Protein AF-A0A4Y9S3H5-F1 (afdb_monomer_lite)

Structure (mmCIF, N/CA/C/O backbone):
data_AF-A0A4Y9S3H5-F1
#
_entry.id   AF-A0A4Y9S3H5-F1
#
loop_
_atom_site.group_PDB
_atom_site.id
_atom_site.type_symbol
_atom_site.label_atom_id
_atom_site.label_alt_id
_atom_site.label_comp_id
_atom_site.label_asym_id
_atom_site.label_entity_id
_atom_site.label_seq_id
_atom_site.pdbx_PDB_ins_code
_atom_site.Cartn_x
_atom_site.Cartn_y
_atom_site.Cartn_z
_atom_site.occupancy
_atom_site.B_iso_or_equiv
_atom_site.auth_seq_id
_atom_site.auth_comp_id
_atom_site.auth_asym_id
_atom_site.auth_atom_id
_atom_site.pdbx_PDB_model_num
ATOM 1 N N . MET A 1 1 ? -36.265 -8.467 26.657 1.00 40.25 1 MET A N 1
ATOM 2 C CA . MET A 1 1 ? -36.082 -7.189 27.374 1.00 40.25 1 MET A CA 1
ATOM 3 C C . MET A 1 1 ? -37.213 -6.278 26.954 1.00 40.25 1 MET A C 1
ATOM 5 O O . MET A 1 1 ? -37.255 -5.880 25.797 1.00 40.25 1 MET A O 1
ATOM 9 N N . THR A 1 2 ? -38.174 -6.048 27.843 1.00 39.50 2 THR A N 1
ATOM 10 C CA . THR A 1 2 ? -39.169 -4.984 27.689 1.00 39.50 2 THR A CA 1
ATOM 11 C C . THR A 1 2 ? -38.405 -3.672 27.526 1.00 39.50 2 THR A C 1
ATOM 13 O O . THR A 1 2 ? -37.612 -3.309 28.389 1.00 39.50 2 THR A O 1
ATOM 16 N N . ARG A 1 3 ? -38.535 -3.025 26.364 1.00 48.34 3 ARG A N 1
ATOM 17 C CA . ARG A 1 3 ? -38.060 -1.653 26.189 1.00 48.34 3 ARG A CA 1
ATOM 18 C C . ARG A 1 3 ? -38.983 -0.792 27.041 1.00 48.34 3 ARG A C 1
ATOM 20 O O . ARG A 1 3 ? -40.116 -0.566 26.625 1.00 48.34 3 ARG A O 1
ATOM 27 N N . ASP A 1 4 ? -38.530 -0.370 28.217 1.00 57.28 4 ASP A N 1
ATOM 28 C CA . ASP A 1 4 ? -39.171 0.751 28.900 1.00 57.28 4 ASP A CA 1
ATOM 29 C C . ASP A 1 4 ? -39.212 1.909 27.900 1.00 57.28 4 ASP A C 1
ATOM 31 O O . ASP A 1 4 ? -38.199 2.236 27.269 1.00 57.28 4 ASP A O 1
ATOM 35 N N . ALA A 1 5 ? -40.408 2.446 27.658 1.00 64.19 5 ALA A N 1
ATOM 36 C CA . ALA A 1 5 ? -40.575 3.568 26.755 1.00 64.19 5 ALA A CA 1
ATOM 37 C C . ALA A 1 5 ? -39.779 4.738 27.336 1.00 64.19 5 ALA A C 1
ATOM 39 O O . ALA A 1 5 ? -40.067 5.221 28.428 1.00 64.19 5 ALA A O 1
ATOM 40 N N . LEU A 1 6 ? -38.722 5.140 26.635 1.00 74.31 6 LEU A N 1
ATOM 41 C CA . LEU A 1 6 ? -37.898 6.260 27.052 1.00 74.31 6 LEU A CA 1
ATOM 42 C C . LEU A 1 6 ? -38.747 7.531 26.926 1.00 74.31 6 LEU A C 1
ATOM 44 O O . LEU A 1 6 ? -38.958 8.021 25.819 1.00 74.31 6 LEU A O 1
ATOM 48 N N . GLU A 1 7 ? -39.258 8.051 28.041 1.00 85.19 7 GLU A N 1
ATOM 49 C CA . GLU A 1 7 ? -39.947 9.340 28.029 1.00 85.19 7 GLU A CA 1
ATOM 50 C C . GLU A 1 7 ? -38.911 10.459 27.843 1.00 85.19 7 GLU A C 1
ATOM 52 O O . GLU A 1 7 ? -37.942 10.589 28.604 1.00 85.19 7 GLU A O 1
ATOM 57 N N . LEU A 1 8 ? -39.078 11.225 26.765 1.00 84.50 8 LEU A N 1
ATOM 58 C CA . LEU A 1 8 ? -38.260 12.382 26.412 1.00 84.50 8 LEU A CA 1
ATOM 59 C C . LEU A 1 8 ? -39.121 13.640 26.509 1.00 84.50 8 LEU A C 1
ATOM 61 O O . LEU A 1 8 ? -40.280 13.652 26.098 1.00 84.50 8 LEU A O 1
ATOM 65 N N . THR A 1 9 ? -38.541 14.714 27.025 1.00 90.25 9 THR A N 1
ATOM 66 C CA . THR A 1 9 ? -39.146 16.047 26.980 1.00 90.25 9 THR A CA 1
ATOM 67 C C . THR A 1 9 ? -39.155 16.584 25.545 1.00 90.25 9 THR A C 1
ATOM 69 O O . THR A 1 9 ? -38.330 16.187 24.723 1.00 90.25 9 THR A O 1
ATOM 72 N N . GLY A 1 10 ? -40.038 17.540 25.236 1.00 86.50 10 GLY A N 1
ATOM 73 C CA . GLY A 1 10 ? -40.068 18.175 23.907 1.00 86.50 10 GLY A CA 1
ATOM 74 C C . GLY A 1 10 ? -38.716 18.778 23.506 1.00 86.50 10 GLY A C 1
ATOM 75 O O . GLY A 1 10 ? -38.242 18.553 22.399 1.00 86.50 10 GLY A O 1
ATOM 76 N N . ALA A 1 11 ? -38.026 19.424 24.451 1.00 87.62 11 ALA A N 1
ATOM 77 C CA . ALA A 1 11 ? -36.697 19.988 24.220 1.00 87.62 11 ALA A CA 1
ATOM 78 C C . ALA A 1 11 ? -35.637 18.919 23.886 1.00 87.62 11 ALA A C 1
ATOM 80 O O . ALA A 1 11 ? -34.754 19.164 23.063 1.00 87.62 11 ALA A O 1
ATOM 81 N N . GLU A 1 12 ? -35.711 17.738 24.508 1.00 87.81 12 GLU A N 1
ATOM 82 C CA . GLU A 1 12 ? -34.833 16.605 24.191 1.00 87.81 12 GLU A CA 1
ATOM 83 C C . GLU A 1 12 ? -35.159 16.017 22.818 1.00 87.81 12 GLU A C 1
ATOM 85 O O . GLU A 1 12 ? -34.244 15.691 22.071 1.00 87.81 12 GLU A O 1
ATOM 90 N N . ILE A 1 13 ? -36.440 15.919 22.457 1.00 87.25 13 ILE A N 1
ATOM 91 C CA . ILE A 1 13 ? -36.865 15.423 21.142 1.00 87.25 13 ILE A CA 1
ATOM 92 C C . ILE A 1 13 ? -36.355 16.347 20.033 1.00 87.25 13 ILE A C 1
ATOM 94 O O . ILE A 1 13 ? -35.673 15.877 19.124 1.00 87.25 13 ILE A O 1
ATOM 98 N N . ASP A 1 14 ? -36.607 17.653 20.136 1.00 88.81 14 ASP A N 1
ATOM 99 C CA . ASP A 1 14 ? -36.200 18.634 19.122 1.00 88.81 14 ASP A CA 1
ATOM 100 C C . ASP A 1 14 ? -34.678 18.679 18.960 1.00 88.81 14 ASP A C 1
ATOM 102 O O . ASP A 1 14 ? -34.148 18.727 17.847 1.00 88.81 14 ASP A O 1
ATOM 106 N N . THR A 1 15 ? -33.957 18.606 20.082 1.00 86.75 15 THR A N 1
ATOM 107 C CA . THR A 1 15 ? -32.494 18.561 20.061 1.00 86.75 15 THR A CA 1
ATOM 108 C C . THR A 1 15 ? -31.992 17.259 19.442 1.00 86.75 15 THR A C 1
ATOM 110 O O . THR A 1 15 ? -31.083 17.294 18.619 1.00 86.75 15 THR A O 1
ATOM 113 N N . LEU A 1 16 ? -32.588 16.110 19.771 1.00 85.44 16 LEU A N 1
ATOM 114 C CA . LEU A 1 16 ? -32.192 14.819 19.209 1.00 85.44 16 LEU A CA 1
ATOM 115 C C . LEU A 1 16 ? -32.443 14.751 17.695 1.00 85.44 16 LEU A C 1
ATOM 117 O O . LEU A 1 16 ? -31.588 14.253 16.966 1.00 85.44 16 LEU A O 1
ATOM 121 N N . ILE A 1 17 ? -33.567 15.293 17.217 1.00 86.06 17 ILE A N 1
ATOM 122 C CA . ILE A 1 17 ? -33.867 15.416 15.783 1.00 86.06 17 ILE A CA 1
ATOM 123 C C . ILE A 1 17 ? -32.797 16.270 15.099 1.00 86.06 17 ILE A C 1
ATOM 125 O O . ILE A 1 17 ? -32.193 15.824 14.125 1.00 86.06 17 ILE A O 1
ATOM 129 N N . ALA A 1 18 ? -32.490 17.452 15.643 1.00 85.00 18 ALA A N 1
ATOM 130 C CA . ALA A 1 18 ? -31.473 18.332 15.073 1.00 85.00 18 ALA A CA 1
ATOM 131 C C . ALA A 1 18 ? -30.087 17.664 15.011 1.00 85.00 18 ALA A C 1
ATOM 133 O O . ALA A 1 18 ? -29.402 17.771 13.995 1.00 85.00 18 ALA A O 1
ATOM 134 N N . LEU A 1 19 ? -29.705 16.925 16.057 1.00 82.25 19 LEU A N 1
ATOM 135 C CA . LEU A 1 19 ? -28.451 16.169 16.116 1.00 82.25 19 LEU A CA 1
ATOM 136 C C . LEU A 1 19 ? -28.379 15.026 15.083 1.00 82.25 19 LEU A C 1
ATOM 138 O O . LEU A 1 19 ? -27.285 14.686 14.628 1.00 82.25 19 LEU A O 1
ATOM 142 N N . ILE A 1 20 ? -29.515 14.410 14.734 1.00 81.19 20 ILE A N 1
ATOM 143 C CA . ILE A 1 20 ? -29.601 13.334 13.731 1.00 81.19 20 ILE A CA 1
ATOM 144 C C . ILE A 1 20 ? -29.597 13.907 12.310 1.00 81.19 20 ILE A C 1
ATOM 146 O O . ILE A 1 20 ? -28.892 13.389 11.447 1.00 81.19 20 ILE A O 1
ATOM 150 N N . GLU A 1 21 ? -30.369 14.962 12.057 1.00 82.38 21 GLU A N 1
ATOM 151 C CA . GLU A 1 21 ? -30.561 15.510 10.710 1.00 82.38 21 GLU A CA 1
ATOM 152 C C . GLU A 1 21 ? -29.398 16.387 10.241 1.00 82.38 21 GLU A C 1
ATOM 154 O O . GLU A 1 21 ? -29.058 16.380 9.059 1.00 82.38 21 GLU A O 1
ATOM 159 N N . ARG A 1 22 ? -28.795 17.163 11.150 1.00 80.38 22 ARG A N 1
ATOM 160 C CA . ARG A 1 22 ? -27.792 18.189 10.807 1.00 80.38 22 ARG A CA 1
ATOM 161 C C . ARG A 1 22 ? -26.365 17.782 11.165 1.00 80.38 22 ARG A C 1
ATOM 163 O O . ARG A 1 22 ? -25.419 18.435 10.736 1.00 80.38 22 ARG A O 1
ATOM 170 N N . GLY A 1 23 ? -26.197 16.679 11.893 1.00 71.56 23 GLY A N 1
ATOM 171 C CA . GLY A 1 23 ? -24.891 16.200 12.332 1.00 71.56 23 GLY A CA 1
ATOM 172 C C . GLY A 1 23 ? -24.382 16.964 13.558 1.00 71.56 23 GLY A C 1
ATOM 173 O O . GLY A 1 23 ? -25.186 17.341 14.412 1.00 71.56 23 GLY A O 1
ATOM 174 N N . PRO A 1 24 ? -23.057 17.128 13.720 1.00 78.50 24 PRO A N 1
ATOM 175 C CA . PRO A 1 24 ? -22.526 17.772 14.905 1.00 78.50 24 PRO A CA 1
ATOM 176 C C . PRO A 1 24 ? -22.889 19.260 14.957 1.00 78.50 24 PRO A C 1
ATOM 178 O O . PRO A 1 24 ? -22.402 20.029 14.137 1.00 78.50 24 PRO A O 1
ATOM 181 N N . LEU A 1 25 ? -23.720 19.642 15.928 1.00 80.94 25 LEU A N 1
ATOM 182 C CA . LEU A 1 25 ? -24.143 21.022 16.178 1.00 80.94 25 LEU A CA 1
ATOM 183 C C . LEU A 1 25 ? -23.060 21.771 16.959 1.00 80.94 25 LEU A C 1
ATOM 185 O O . LEU A 1 25 ? -22.530 21.219 17.923 1.00 80.94 25 LEU A O 1
ATOM 189 N N . GLN A 1 26 ? -22.755 23.008 16.576 1.00 80.38 26 GLN A N 1
ATOM 190 C CA . GLN A 1 26 ? -21.856 23.920 17.294 1.00 80.38 26 GLN A CA 1
ATOM 191 C C . GLN A 1 26 ? -22.598 24.757 18.343 1.00 80.38 26 GLN A C 1
ATOM 193 O O . GLN A 1 26 ? -23.827 24.795 18.370 1.00 80.38 26 GLN A O 1
ATOM 198 N N . HIS A 1 27 ? -21.856 25.461 19.208 1.00 74.94 27 HIS A N 1
ATOM 199 C CA . HIS A 1 27 ? -22.442 26.300 20.259 1.00 74.94 27 HIS A CA 1
ATOM 200 C C . HIS A 1 27 ? -23.335 27.411 19.682 1.00 74.94 27 HIS A C 1
ATOM 202 O O . HIS A 1 27 ? -22.852 28.391 19.118 1.00 74.94 27 HIS A O 1
ATOM 208 N N . GLY A 1 28 ? -24.636 27.311 19.943 1.00 77.19 28 GLY A N 1
ATOM 209 C CA . GLY A 1 28 ? -25.670 28.231 19.469 1.00 77.19 28 GLY A CA 1
ATOM 210 C C . GLY A 1 28 ? -26.524 27.675 18.328 1.00 77.19 28 GLY A C 1
ATOM 211 O O . GLY A 1 28 ? -27.538 28.286 18.001 1.00 77.19 28 GLY A O 1
ATOM 212 N N . GLU A 1 29 ? -26.159 26.527 17.757 1.00 80.44 29 GLU A N 1
ATOM 213 C CA . GLU A 1 29 ? -26.969 25.819 16.759 1.00 80.44 29 GLU A CA 1
ATOM 214 C C . GLU A 1 29 ? -27.967 24.851 17.4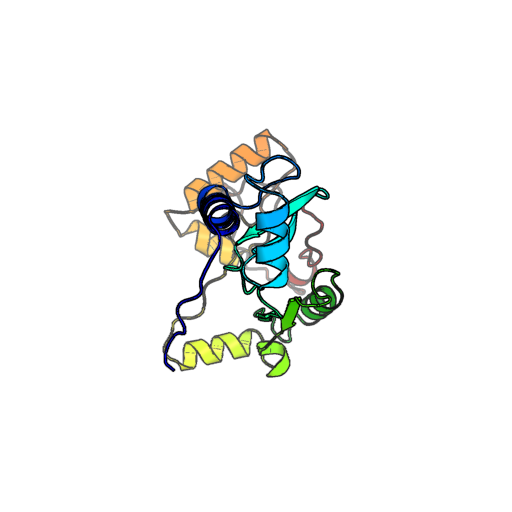08 1.00 80.44 29 GLU A C 1
ATOM 216 O O . GLU A 1 29 ? -28.925 24.413 16.765 1.00 80.44 29 GLU A O 1
ATOM 221 N N . GLU A 1 30 ? -27.759 24.513 18.686 1.00 81.44 30 GLU A N 1
ATOM 222 C CA . GLU A 1 30 ? -28.658 23.656 19.443 1.00 81.44 30 GLU A CA 1
ATOM 223 C C . GLU A 1 30 ? -30.048 24.299 19.630 1.00 81.44 30 GLU A C 1
ATOM 225 O O . GLU A 1 30 ? -30.146 25.418 20.139 1.00 81.44 30 GLU A O 1
ATOM 230 N N . PRO A 1 31 ? -31.147 23.583 19.309 1.00 85.56 31 PRO A N 1
ATOM 231 C CA . PRO A 1 31 ? -32.504 24.064 19.578 1.00 85.56 31 PRO A CA 1
ATOM 232 C C . PRO A 1 31 ? -32.749 24.349 21.064 1.00 85.56 31 PRO A C 1
ATOM 234 O O . PRO A 1 31 ? -33.504 25.252 21.420 1.00 85.56 31 PRO A O 1
ATOM 237 N N . SER A 1 32 ? -32.102 23.577 21.944 1.00 87.19 32 SER A N 1
ATOM 238 C CA . SER A 1 32 ? -32.148 23.773 23.388 1.00 87.19 32 SER A CA 1
ATOM 239 C C . SER A 1 32 ? -30.848 23.337 24.061 1.00 87.19 32 SER A C 1
ATOM 241 O O . SER A 1 32 ? -30.448 22.175 23.987 1.00 87.19 32 SER A O 1
ATOM 243 N N . LYS A 1 33 ? -30.221 24.260 24.801 1.00 84.56 33 LYS A N 1
ATOM 244 C CA . LYS A 1 33 ? -29.032 23.981 25.627 1.00 84.56 33 LYS A CA 1
ATOM 245 C C . LYS A 1 33 ? -29.319 22.969 26.730 1.00 84.56 33 LYS A C 1
ATOM 247 O O . LYS A 1 33 ? -28.563 22.021 26.904 1.00 84.56 33 LYS A O 1
ATOM 252 N N . SER A 1 34 ? -30.440 23.134 27.433 1.00 86.56 34 SER A N 1
ATOM 253 C CA . SER A 1 34 ? -30.851 22.204 28.490 1.00 86.56 34 SER A CA 1
ATOM 254 C C . SER A 1 34 ? -31.243 20.838 27.927 1.00 86.56 34 SER A C 1
ATOM 256 O O . SER A 1 34 ? -30.931 19.820 28.538 1.00 86.56 34 SER A O 1
ATOM 258 N N . GLY A 1 35 ? -31.864 20.805 26.741 1.00 85.38 35 GLY A N 1
ATOM 259 C CA . GLY A 1 35 ? -32.155 19.569 26.014 1.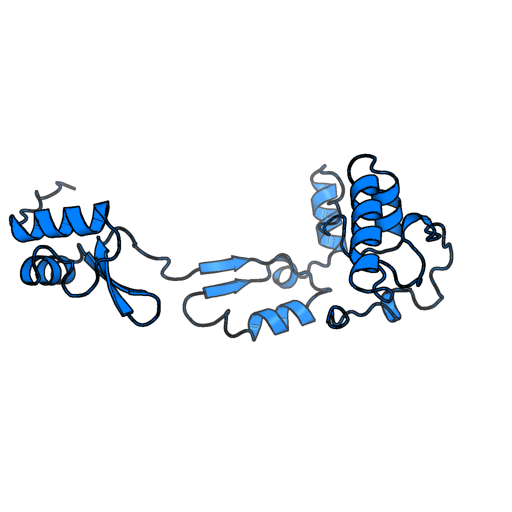00 85.38 35 GLY A CA 1
ATOM 260 C C . GLY A 1 35 ? -30.876 18.819 25.645 1.00 85.38 35 GLY A C 1
ATOM 261 O O . GLY A 1 35 ? -30.751 17.637 25.955 1.00 85.38 35 GLY A O 1
ATOM 262 N N . ARG A 1 36 ? -29.886 19.518 25.074 1.00 86.25 36 ARG A N 1
ATOM 263 C CA . ARG A 1 36 ? -28.554 18.966 24.784 1.00 86.25 36 ARG A CA 1
ATOM 264 C C . ARG A 1 36 ? -27.900 18.387 26.036 1.00 86.25 36 ARG A C 1
ATOM 266 O O . ARG A 1 36 ? -27.477 17.234 26.016 1.00 86.25 36 ARG A O 1
ATOM 273 N N . ASP A 1 37 ? -27.812 19.171 27.107 1.00 86.31 37 ASP A N 1
ATOM 274 C CA . ASP A 1 37 ? -27.111 18.764 28.328 1.00 86.31 37 ASP A CA 1
ATOM 275 C C . ASP A 1 37 ? -27.799 17.551 28.984 1.00 86.31 37 ASP A C 1
ATOM 277 O O . ASP A 1 37 ? -27.120 16.608 29.397 1.00 86.31 37 ASP A O 1
ATOM 281 N N . SER A 1 38 ? -29.139 17.512 28.976 1.00 87.25 38 SER A N 1
ATOM 282 C CA . SER A 1 38 ? -29.932 16.357 29.427 1.00 87.25 38 SER A CA 1
ATOM 283 C C . SER A 1 38 ? -29.680 15.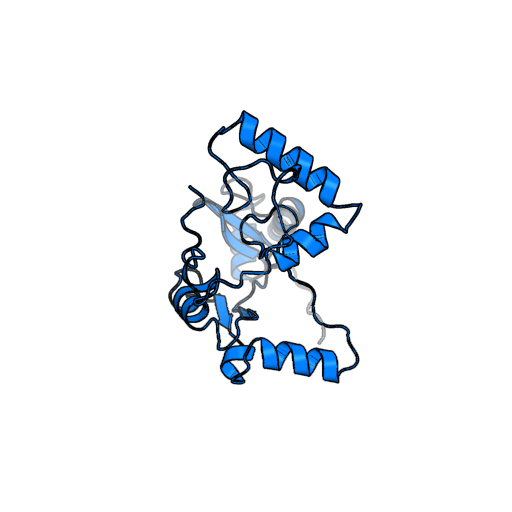112 28.571 1.00 87.25 38 SER A C 1
ATOM 285 O O . SER A 1 38 ? -29.424 14.029 29.101 1.00 87.25 38 SER A O 1
ATOM 287 N N . LEU A 1 39 ? -29.670 15.248 27.239 1.00 86.25 39 LEU A N 1
ATOM 288 C CA . LEU A 1 39 ? -29.362 14.142 26.327 1.00 86.25 39 LEU A CA 1
ATOM 289 C C . LEU A 1 39 ? -27.940 13.603 26.537 1.00 86.25 39 LEU A C 1
ATOM 291 O O . LEU A 1 39 ? -27.748 12.387 26.502 1.00 86.25 39 LEU A O 1
ATOM 295 N N . ILE A 1 40 ? -26.954 14.472 26.784 1.00 83.81 40 ILE A N 1
ATOM 296 C CA . ILE A 1 40 ? -25.578 14.063 27.107 1.00 83.81 40 ILE A CA 1
ATOM 297 C C . ILE A 1 40 ? -25.550 13.292 28.430 1.00 83.81 40 ILE A C 1
ATOM 299 O O . ILE A 1 40 ? -24.985 12.200 28.492 1.00 83.81 40 ILE A O 1
ATOM 303 N N . GLN A 1 41 ? -26.204 13.810 29.474 1.00 85.38 41 GLN A N 1
ATOM 304 C CA . GLN A 1 41 ? -26.270 13.156 30.784 1.00 85.38 41 GLN A CA 1
ATOM 305 C C . GLN A 1 41 ? -26.942 11.777 30.713 1.00 85.38 41 GLN A C 1
ATOM 307 O O . GLN A 1 41 ? -26.531 10.845 31.405 1.00 85.38 41 GLN A O 1
ATOM 312 N N . ARG A 1 42 ? -27.949 11.629 29.846 1.00 83.50 42 ARG A N 1
ATOM 313 C CA . ARG A 1 42 ? -28.666 10.369 29.597 1.00 83.50 42 ARG A CA 1
ATOM 314 C C . ARG A 1 42 ? -27.934 9.422 28.639 1.00 83.50 42 ARG A C 1
ATOM 316 O O . ARG A 1 42 ? -28.434 8.329 28.382 1.00 83.50 42 ARG A O 1
ATOM 323 N N . GLY A 1 43 ? -26.777 9.818 28.102 1.00 78.38 43 GLY A N 1
ATOM 324 C CA . GLY A 1 43 ? -26.000 9.026 27.143 1.00 78.38 43 GLY A CA 1
ATOM 325 C C . GLY A 1 43 ? -26.640 8.910 25.754 1.00 78.38 43 GLY A C 1
ATOM 326 O O . GLY A 1 43 ? -26.284 8.015 24.992 1.00 78.38 43 GLY A O 1
ATOM 327 N N . LEU A 1 44 ? -27.589 9.792 25.430 1.00 81.94 44 LEU A N 1
ATOM 328 C CA . LEU A 1 44 ? -28.302 9.857 24.149 1.00 81.94 44 LEU A CA 1
ATOM 329 C C . LEU A 1 44 ? -27.655 10.840 23.156 1.00 81.94 44 LEU A C 1
ATOM 331 O O . LEU A 1 44 ? -27.967 10.806 21.967 1.00 81.94 44 LEU A O 1
ATOM 335 N N . ALA A 1 45 ? -26.730 11.682 23.623 1.00 82.44 45 ALA A N 1
ATOM 336 C CA . ALA A 1 45 ? -25.876 12.555 22.817 1.00 82.44 45 ALA A CA 1
ATOM 337 C C . ALA A 1 45 ? -24.428 12.539 23.342 1.00 82.44 45 ALA A C 1
ATOM 339 O O . ALA A 1 45 ? -24.183 12.193 24.497 1.00 82.44 45 ALA A O 1
ATOM 340 N N . VAL A 1 46 ? -23.457 12.906 22.502 1.00 77.25 46 VAL A N 1
ATOM 341 C CA . VAL A 1 46 ? -22.031 12.957 22.862 1.00 77.25 46 VAL A CA 1
ATOM 342 C C . VAL A 1 46 ? -21.377 14.238 22.347 1.00 77.25 46 VAL A C 1
ATOM 344 O O . VAL A 1 46 ? -21.662 14.696 21.240 1.00 77.25 46 VAL A O 1
ATOM 347 N N . SER A 1 47 ? -20.480 14.806 23.156 1.00 76.75 47 SER A N 1
ATOM 348 C CA . SER A 1 47 ? -19.612 15.913 22.747 1.00 76.75 47 SER A CA 1
ATOM 349 C C . SER A 1 47 ? -18.454 15.379 21.908 1.00 76.75 47 SER A C 1
ATOM 351 O O . SER A 1 47 ? -17.764 14.442 22.315 1.00 76.75 47 SER A O 1
ATOM 353 N N . ILE A 1 48 ? -18.220 15.983 20.750 1.00 70.06 48 ILE A N 1
ATOM 354 C CA . ILE A 1 48 ? -17.096 15.688 19.869 1.00 70.06 48 ILE A CA 1
ATOM 355 C C . ILE A 1 48 ? -16.301 16.966 19.607 1.00 70.06 48 ILE A C 1
ATOM 357 O O . ILE A 1 48 ? -16.864 18.049 19.520 1.00 70.06 48 ILE A O 1
ATOM 361 N N . VAL A 1 49 ? -14.987 16.836 19.445 1.00 68.44 49 VAL A N 1
ATOM 362 C CA . VAL A 1 49 ? -14.138 17.945 18.995 1.00 68.44 49 VAL A CA 1
ATOM 363 C C . VAL A 1 49 ? -13.844 17.727 17.516 1.00 68.44 49 VAL A C 1
ATOM 365 O O . VAL A 1 49 ? -13.238 16.716 17.147 1.00 68.44 49 VAL A O 1
ATOM 368 N N . HIS A 1 50 ? -14.274 18.653 16.660 1.00 56.47 50 HIS A N 1
ATOM 369 C CA . HIS A 1 50 ? -14.007 18.622 15.223 1.00 56.47 50 HIS A CA 1
ATOM 370 C C . HIS A 1 50 ? -13.264 19.898 14.823 1.00 56.47 50 HIS A C 1
ATOM 372 O O . HIS A 1 50 ? -13.744 20.993 15.064 1.00 56.47 50 HIS A O 1
ATOM 378 N N . LYS A 1 51 ? -12.072 19.770 14.221 1.00 53.81 51 LYS A N 1
ATOM 379 C CA . LYS A 1 51 ? -11.232 20.916 13.799 1.00 53.81 51 LYS A CA 1
ATOM 380 C C . LYS A 1 51 ? -10.949 21.957 14.905 1.00 53.81 51 LYS A C 1
ATOM 382 O O . LYS A 1 51 ? -10.866 23.138 14.608 1.00 53.81 51 LYS A O 1
ATOM 387 N N . LEU A 1 52 ? -10.726 21.509 16.147 1.00 57.66 52 LEU A N 1
ATOM 388 C CA . LEU A 1 52 ? -10.492 22.359 17.335 1.00 57.66 52 LEU A CA 1
ATOM 389 C C . LEU A 1 52 ? -11.721 23.151 17.819 1.00 57.66 52 LEU A C 1
ATOM 391 O O . LEU A 1 52 ? -11.580 23.985 18.707 1.00 57.66 52 LEU A O 1
ATOM 395 N N . GLU A 1 53 ? -12.909 22.859 17.289 1.00 60.25 53 GLU A N 1
ATOM 396 C CA . GLU A 1 53 ? -14.177 23.425 17.748 1.00 60.25 53 GLU A CA 1
ATOM 397 C C . GLU A 1 53 ? -15.018 22.342 18.438 1.00 60.25 53 GLU A C 1
ATOM 399 O O . GLU A 1 53 ? -15.027 21.173 18.023 1.00 60.25 53 GLU A O 1
ATOM 404 N N . ASP A 1 54 ? -15.707 22.734 19.509 1.00 67.31 54 ASP A N 1
ATOM 405 C CA . ASP A 1 54 ? -16.637 21.866 20.227 1.00 67.31 54 ASP A CA 1
ATOM 406 C C . ASP A 1 54 ? -17.935 21.715 19.422 1.00 67.31 54 ASP A C 1
ATOM 408 O O . ASP A 1 54 ? -18.542 22.703 19.004 1.00 67.31 54 ASP A O 1
ATOM 412 N N . GLY A 1 55 ? -18.381 20.473 19.231 1.00 68.88 55 GLY A N 1
ATOM 413 C CA . GLY A 1 55 ? -19.683 20.161 18.650 1.00 68.88 55 GLY A CA 1
ATOM 414 C C . GLY A 1 55 ? -20.356 18.971 19.332 1.00 68.88 55 GLY A C 1
ATOM 415 O O . GLY A 1 55 ? -19.723 18.206 20.060 1.00 68.88 55 GLY A O 1
ATOM 416 N N . TRP A 1 56 ? -21.652 18.780 19.101 1.00 71.25 56 TRP A N 1
ATOM 417 C CA . TRP A 1 56 ? -22.433 17.699 19.715 1.00 71.25 56 TRP A CA 1
ATOM 418 C C . TRP A 1 56 ? -23.184 16.910 18.668 1.00 71.25 56 TRP A C 1
ATOM 420 O O . TRP A 1 56 ? -23.790 17.496 17.784 1.00 71.25 56 TRP A O 1
ATOM 430 N N . THR A 1 57 ? -23.193 15.586 18.783 1.00 72.00 57 THR A N 1
ATOM 431 C CA . THR A 1 57 ? -23.941 14.702 17.880 1.00 72.00 57 THR A CA 1
ATOM 432 C C . THR A 1 57 ? -24.762 13.690 18.676 1.00 72.00 57 THR A C 1
ATOM 434 O O . THR A 1 57 ? -24.491 13.448 19.857 1.00 72.00 57 THR A O 1
ATOM 437 N N . ALA A 1 58 ? -25.789 13.109 18.054 1.00 70.19 58 ALA A N 1
ATOM 438 C CA . ALA A 1 58 ? -26.568 12.045 18.671 1.00 70.19 58 ALA A CA 1
ATOM 439 C C . ALA A 1 58 ? -25.639 10.868 19.002 1.00 70.19 58 ALA A C 1
ATOM 441 O O . ALA A 1 58 ? -24.671 10.605 18.284 1.00 70.19 58 ALA A O 1
ATOM 442 N N . ALA A 1 59 ? -25.925 10.138 20.081 1.00 60.25 59 ALA A N 1
ATOM 443 C CA . ALA A 1 59 ? -25.153 8.969 20.500 1.00 60.25 59 ALA A CA 1
ATOM 444 C C . ALA A 1 59 ? -25.415 7.759 19.580 1.00 60.25 59 ALA A C 1
ATOM 446 O O . ALA A 1 59 ? -25.766 6.670 20.018 1.00 60.25 59 ALA A O 1
ATOM 447 N N . THR A 1 60 ? -25.269 7.944 18.272 1.00 55.50 60 THR A N 1
ATOM 448 C CA . THR A 1 60 ? -25.246 6.876 17.269 1.00 55.50 60 THR A CA 1
ATOM 449 C C . THR A 1 60 ? -23.821 6.393 17.023 1.00 55.50 60 THR A C 1
ATOM 451 O O . THR A 1 60 ? -23.605 5.241 16.650 1.00 55.50 60 THR A O 1
ATOM 454 N N . LEU A 1 61 ? -22.820 7.228 17.313 1.00 52.00 61 LEU A N 1
ATOM 455 C CA . LEU A 1 61 ? -21.418 6.840 17.282 1.00 52.00 61 LEU A CA 1
ATOM 456 C C . LEU A 1 61 ? -21.031 6.208 18.620 1.00 52.00 61 LEU A C 1
ATOM 458 O O . LEU A 1 61 ? -20.308 6.798 19.423 1.00 52.00 61 LEU A O 1
ATOM 462 N N . ALA A 1 62 ? -21.423 4.948 18.825 1.00 56.03 62 ALA A N 1
ATOM 463 C CA . ALA A 1 62 ? -20.578 4.033 19.587 1.00 56.03 62 ALA A CA 1
ATOM 464 C C . ALA A 1 62 ? -19.261 3.881 18.803 1.00 56.03 62 ALA A C 1
ATOM 466 O O . ALA A 1 62 ? -19.056 2.927 18.057 1.00 56.03 62 ALA A O 1
ATOM 467 N N . GLY A 1 63 ? -18.413 4.909 18.874 1.00 64.00 63 GLY A N 1
ATOM 468 C CA . GLY A 1 63 ? -17.181 4.991 18.113 1.00 64.00 63 GLY A CA 1
ATOM 469 C C . GLY A 1 63 ? -16.287 3.800 18.434 1.00 64.00 63 GLY A C 1
ATOM 470 O O . GLY A 1 63 ? -16.317 3.258 19.541 1.00 64.00 63 GLY A O 1
ATOM 471 N N . VAL A 1 64 ? -15.474 3.401 17.458 1.00 71.25 64 VAL A N 1
ATOM 472 C CA . VAL A 1 64 ? -14.464 2.353 17.621 1.00 71.25 64 VAL A CA 1
ATOM 473 C C . VAL A 1 64 ? -13.637 2.640 18.883 1.00 71.25 64 VAL A C 1
ATOM 475 O O . VAL A 1 64 ? -12.883 3.618 18.930 1.00 71.25 64 VAL A O 1
ATOM 478 N N . LYS A 1 65 ? -13.813 1.802 19.918 1.00 81.19 65 LYS A N 1
ATOM 479 C CA . LYS A 1 65 ? -13.106 1.918 21.208 1.00 81.19 65 LYS A CA 1
ATOM 480 C C . LYS A 1 65 ? -11.619 1.641 21.045 1.00 81.19 65 LYS A C 1
ATOM 482 O O . LYS A 1 65 ? -10.795 2.333 21.631 1.00 81.19 65 LYS A O 1
ATOM 487 N N . ALA A 1 66 ? -11.310 0.640 20.231 1.00 84.88 66 ALA A N 1
ATOM 488 C CA . ALA A 1 66 ? -9.985 0.333 19.736 1.00 84.88 66 ALA A CA 1
ATOM 489 C C . ALA A 1 66 ? -10.107 -0.468 18.437 1.00 84.88 66 ALA A C 1
ATOM 491 O O . ALA A 1 66 ? -11.088 -1.189 18.248 1.00 84.88 66 ALA A O 1
ATOM 492 N N . ALA A 1 67 ? -9.117 -0.351 17.560 1.00 89.00 67 ALA A N 1
ATOM 493 C CA . ALA A 1 67 ? -8.985 -1.216 16.396 1.00 89.00 67 ALA A CA 1
ATOM 494 C C . ALA A 1 67 ? -7.517 -1.471 16.076 1.00 89.00 67 ALA A C 1
ATOM 496 O O . ALA A 1 67 ? -6.659 -0.601 16.247 1.00 89.00 67 ALA A O 1
ATOM 497 N N . THR A 1 68 ? -7.258 -2.672 15.570 1.00 91.75 68 THR A N 1
ATOM 498 C CA . THR A 1 68 ? -5.952 -3.069 15.062 1.00 91.75 68 THR A CA 1
ATOM 499 C C . THR A 1 68 ? -6.032 -3.188 13.548 1.00 91.75 68 THR A C 1
ATOM 501 O O . THR A 1 68 ? -6.740 -4.043 13.025 1.00 91.75 68 THR A O 1
ATOM 504 N N . ASN A 1 69 ? -5.279 -2.351 12.848 1.00 91.25 69 ASN A N 1
ATOM 505 C CA . ASN A 1 69 ? -5.124 -2.421 11.404 1.00 91.25 69 ASN A CA 1
ATOM 506 C C . ASN A 1 69 ? -4.083 -3.489 11.071 1.00 91.25 69 ASN A C 1
ATOM 508 O O . ASN A 1 69 ? -2.920 -3.370 11.459 1.00 91.25 69 ASN A O 1
ATOM 512 N N . TRP A 1 70 ? -4.492 -4.545 10.374 1.00 94.12 70 TRP A N 1
ATOM 513 C CA . TRP A 1 70 ? -3.572 -5.588 9.930 1.00 94.12 70 TRP A CA 1
ATOM 514 C C . TRP A 1 70 ? -2.962 -5.219 8.586 1.00 94.12 70 TRP A C 1
ATOM 516 O O . TRP A 1 70 ? -3.676 -4.921 7.632 1.00 94.12 70 TRP A O 1
ATOM 526 N N . ILE A 1 71 ? -1.635 -5.240 8.527 1.00 92.31 71 ILE A N 1
ATOM 527 C CA . ILE A 1 71 ? -0.854 -4.914 7.337 1.00 92.31 71 ILE A CA 1
ATOM 528 C C . ILE A 1 71 ? -0.087 -6.168 6.921 1.00 92.31 71 ILE A C 1
ATOM 530 O O . ILE A 1 71 ? 0.539 -6.831 7.751 1.00 92.31 71 ILE A O 1
ATOM 534 N N . GLY A 1 72 ? -0.132 -6.485 5.629 1.00 91.19 72 GLY A N 1
ATOM 535 C CA . GLY A 1 72 ? 0.498 -7.665 5.036 1.00 91.19 72 GLY A CA 1
ATOM 536 C C . GLY A 1 72 ? 2.012 -7.556 4.844 1.00 91.19 72 GLY A C 1
ATOM 537 O O . GLY A 1 72 ? 2.500 -8.024 3.826 1.00 91.19 72 GLY A O 1
ATOM 538 N N . TYR A 1 73 ? 2.751 -6.943 5.775 1.00 93.25 73 TYR A N 1
ATOM 539 C CA . TYR A 1 73 ? 4.216 -6.968 5.717 1.00 93.25 73 TYR A CA 1
ATOM 540 C C . TYR A 1 73 ? 4.741 -8.344 6.100 1.00 93.25 73 TYR A C 1
ATOM 542 O O . TYR A 1 73 ? 4.334 -8.903 7.124 1.00 93.25 73 TYR A O 1
ATOM 550 N N . SER A 1 74 ? 5.643 -8.855 5.268 1.00 92.88 74 SER A N 1
ATOM 551 C CA . SER A 1 74 ? 6.344 -10.131 5.440 1.00 92.88 74 SER A CA 1
ATOM 552 C C . SER A 1 74 ? 7.628 -9.978 6.266 1.00 92.88 74 SER A C 1
ATOM 554 O O . SER A 1 74 ? 8.034 -8.863 6.606 1.00 92.88 74 SER A O 1
ATOM 556 N N . THR A 1 75 ? 8.289 -11.090 6.605 1.00 92.44 75 THR A N 1
ATOM 557 C CA . THR A 1 75 ? 9.584 -11.064 7.318 1.00 92.44 75 THR A CA 1
ATOM 558 C C . THR A 1 75 ? 10.665 -10.280 6.577 1.00 92.44 75 THR A C 1
ATOM 560 O O . THR A 1 75 ? 11.516 -9.670 7.221 1.00 92.44 75 THR A O 1
ATOM 563 N N . ASP A 1 76 ? 10.586 -10.236 5.247 1.00 89.38 76 ASP A N 1
ATOM 564 C CA . ASP A 1 76 ? 11.523 -9.525 4.371 1.00 89.38 76 ASP A CA 1
ATOM 565 C C . ASP A 1 76 ? 11.373 -7.993 4.494 1.00 89.38 76 ASP A C 1
ATOM 567 O O . ASP A 1 76 ? 12.260 -7.226 4.135 1.00 89.38 76 ASP A O 1
ATOM 571 N N . GLU A 1 77 ? 10.264 -7.527 5.077 1.00 88.69 77 GLU A N 1
ATOM 572 C CA . GLU A 1 77 ? 9.914 -6.114 5.236 1.00 88.69 77 GLU A CA 1
ATOM 573 C C . GLU A 1 77 ? 9.949 -5.658 6.704 1.00 88.69 77 GLU A C 1
ATOM 575 O O . GLU A 1 77 ? 9.321 -4.660 7.078 1.00 88.69 77 GLU A O 1
ATOM 580 N N . MET A 1 78 ? 10.698 -6.358 7.564 1.00 89.12 78 MET A N 1
ATOM 581 C CA . MET A 1 78 ? 10.763 -6.080 9.006 1.00 89.12 78 MET A CA 1
ATOM 582 C C . MET A 1 78 ? 11.074 -4.606 9.319 1.00 89.12 78 MET A C 1
ATOM 584 O O . MET A 1 78 ? 10.476 -4.012 10.219 1.00 89.12 78 MET A O 1
ATOM 588 N N . GLY A 1 79 ? 11.954 -3.971 8.537 1.00 89.69 79 GLY A N 1
ATOM 589 C CA . GLY A 1 79 ? 12.267 -2.547 8.684 1.00 89.69 79 GLY A CA 1
ATOM 590 C C . GLY A 1 79 ? 11.047 -1.631 8.499 1.00 89.69 79 GLY A C 1
ATOM 591 O O . GLY A 1 79 ? 10.891 -0.651 9.232 1.00 89.69 79 GLY A O 1
ATOM 592 N N . ARG A 1 80 ? 10.136 -1.963 7.572 1.00 87.25 80 ARG A N 1
ATOM 593 C CA . ARG A 1 80 ? 8.875 -1.226 7.362 1.00 87.25 80 ARG A CA 1
ATOM 594 C C . ARG A 1 80 ? 7.917 -1.431 8.531 1.00 87.25 80 ARG A C 1
ATOM 596 O O . ARG A 1 80 ? 7.291 -0.468 8.978 1.00 87.25 80 ARG A O 1
ATOM 603 N N . ALA A 1 81 ? 7.846 -2.650 9.063 1.00 90.94 81 ALA A N 1
ATOM 604 C CA . ALA A 1 81 ? 7.032 -2.960 10.234 1.00 90.94 81 ALA A CA 1
ATOM 605 C C . ALA A 1 81 ? 7.495 -2.183 11.476 1.00 90.94 81 ALA A C 1
ATOM 607 O O . ALA A 1 81 ? 6.669 -1.554 12.136 1.00 90.94 81 ALA A O 1
ATOM 608 N N . LEU A 1 82 ? 8.804 -2.125 11.743 1.00 89.69 82 LEU A N 1
ATOM 609 C CA . LEU A 1 82 ? 9.367 -1.351 12.859 1.00 89.69 82 LEU A CA 1
ATOM 610 C C . LEU A 1 82 ? 9.031 0.143 12.754 1.00 89.69 82 LEU A C 1
ATOM 612 O O . LEU A 1 82 ? 8.588 0.754 13.728 1.00 89.69 82 LEU A O 1
ATOM 616 N N . ARG A 1 83 ? 9.165 0.733 11.558 1.00 89.56 83 ARG A N 1
ATOM 617 C CA . ARG A 1 83 ? 8.776 2.135 11.313 1.00 89.56 83 ARG A CA 1
ATOM 618 C C . ARG A 1 83 ? 7.283 2.361 11.555 1.00 89.56 83 ARG A C 1
ATOM 620 O O . ARG A 1 83 ? 6.907 3.349 12.181 1.00 89.56 83 ARG A O 1
ATOM 627 N N . ALA A 1 84 ? 6.433 1.444 11.093 1.00 87.88 84 ALA A N 1
ATOM 628 C CA . ALA A 1 84 ? 4.990 1.520 11.302 1.00 87.88 84 ALA A CA 1
ATOM 629 C C . ALA A 1 84 ? 4.602 1.365 12.784 1.00 87.88 84 ALA A C 1
ATOM 631 O O . ALA A 1 84 ? 3.702 2.064 13.247 1.00 87.88 84 ALA A O 1
ATOM 632 N N . GLN A 1 85 ? 5.309 0.523 13.546 1.00 86.50 85 GLN A N 1
ATOM 633 C CA . GLN A 1 85 ? 5.114 0.405 14.995 1.00 86.50 85 GLN A CA 1
ATOM 634 C C . GLN A 1 85 ? 5.515 1.678 15.745 1.00 86.50 85 GLN A C 1
ATOM 636 O O . GLN A 1 85 ? 4.820 2.075 16.678 1.00 86.50 85 GLN A O 1
ATOM 641 N N . GLY A 1 86 ? 6.607 2.327 15.332 1.00 84.94 86 GLY A N 1
ATOM 642 C CA . GLY A 1 86 ? 7.090 3.574 15.932 1.00 84.94 86 GLY A CA 1
ATOM 643 C C . GLY A 1 86 ? 6.305 4.829 15.527 1.00 84.94 86 GLY A C 1
ATOM 644 O O . GLY A 1 86 ? 6.494 5.891 16.124 1.00 84.94 86 GLY A O 1
ATOM 645 N N . ALA A 1 87 ? 5.425 4.740 14.525 1.00 84.31 87 ALA A N 1
ATOM 646 C CA . ALA A 1 87 ? 4.670 5.883 14.025 1.00 84.31 87 ALA A CA 1
ATOM 647 C C . ALA A 1 87 ? 3.692 6.432 15.078 1.00 84.31 87 ALA A C 1
ATOM 649 O O . ALA A 1 87 ? 3.028 5.687 15.795 1.00 84.31 87 ALA A O 1
ATOM 650 N N . SER A 1 88 ? 3.516 7.758 15.118 1.00 74.69 88 SER A N 1
ATOM 651 C CA . SER A 1 88 ? 2.557 8.421 16.023 1.00 74.69 88 SER A CA 1
ATOM 652 C C . SER A 1 88 ? 1.113 7.942 15.841 1.00 74.69 88 SER A C 1
ATOM 654 O O . SER A 1 88 ? 0.333 7.984 16.788 1.00 74.69 88 SER A O 1
ATOM 656 N N . LYS A 1 89 ? 0.779 7.452 14.640 1.00 70.12 89 LYS A N 1
ATOM 657 C CA . LYS A 1 89 ? -0.521 6.866 14.286 1.00 70.12 89 LYS A CA 1
ATOM 658 C C . LYS A 1 89 ? -0.788 5.521 14.979 1.00 70.12 89 LYS A C 1
ATOM 660 O O . LYS A 1 89 ? -1.945 5.135 15.090 1.00 70.12 89 LYS A O 1
ATOM 665 N N . ASN A 1 90 ? 0.252 4.836 15.459 1.00 79.62 90 ASN A N 1
ATOM 666 C CA . ASN A 1 90 ? 0.169 3.598 16.236 1.00 79.62 90 ASN A CA 1
ATOM 667 C C . ASN A 1 90 ? 0.188 3.896 17.750 1.00 79.62 90 ASN A C 1
ATOM 669 O O . ASN A 1 90 ? 1.016 3.377 18.498 1.00 79.62 90 ASN A O 1
ATOM 673 N N . LYS A 1 91 ? -0.670 4.815 18.206 1.00 75.25 91 LYS A N 1
ATOM 674 C CA . LYS A 1 91 ? -0.775 5.209 19.619 1.00 75.25 91 LYS A CA 1
ATOM 675 C C . LYS A 1 91 ? -2.236 5.271 20.058 1.00 75.25 91 LYS A C 1
ATOM 677 O O . LYS A 1 91 ? -3.121 5.679 19.306 1.00 75.25 91 LYS A O 1
ATOM 682 N N . GLY A 1 92 ? -2.481 4.912 21.318 1.00 82.56 92 GLY A N 1
ATOM 683 C CA . GLY A 1 92 ? -3.814 4.938 21.918 1.00 82.56 92 GLY A CA 1
ATOM 684 C C . GLY A 1 92 ? -4.728 3.852 21.349 1.00 82.56 92 GLY A C 1
ATOM 685 O O . GLY A 1 92 ? -4.386 2.673 21.373 1.00 82.56 92 GLY A O 1
ATOM 686 N N . LYS A 1 93 ? -5.907 4.251 20.859 1.00 82.19 93 LYS A N 1
ATOM 687 C CA . LYS A 1 93 ? -6.961 3.332 20.397 1.00 82.19 93 LYS A CA 1
ATOM 688 C C . LYS A 1 93 ? -6.680 2.644 19.056 1.00 82.19 93 LYS A C 1
ATOM 690 O O . LYS A 1 93 ? -7.325 1.650 18.741 1.00 82.19 93 LYS A O 1
ATOM 695 N N . TRP A 1 94 ? -5.756 3.172 18.258 1.00 87.88 94 TRP A N 1
ATOM 696 C CA . TRP A 1 94 ? -5.423 2.621 16.946 1.00 87.88 94 TRP A CA 1
ATOM 697 C C . TRP A 1 94 ? -4.082 1.911 17.017 1.00 87.88 94 TRP A C 1
ATOM 699 O O . TRP A 1 94 ? -3.073 2.519 17.376 1.00 87.88 94 TRP A O 1
ATOM 709 N N . GLN A 1 95 ? -4.090 0.628 16.674 1.00 90.56 95 GLN A N 1
ATOM 710 C CA . GLN A 1 95 ? -2.899 -0.208 16.657 1.00 90.56 95 GLN A CA 1
ATOM 711 C C . GLN A 1 95 ? -2.633 -0.760 15.257 1.00 90.56 95 GLN A C 1
ATOM 713 O O . GLN A 1 95 ? -3.551 -0.871 14.446 1.00 90.56 95 GLN A O 1
ATOM 718 N N . VAL A 1 96 ? -1.392 -1.143 14.976 1.00 93.50 96 VAL A N 1
ATOM 719 C CA . VAL A 1 96 ? -1.022 -1.892 13.768 1.00 93.50 96 VAL A CA 1
ATOM 720 C C . VAL A 1 96 ? -0.551 -3.298 14.127 1.00 93.50 96 VAL A C 1
ATOM 722 O O . VAL A 1 96 ? 0.126 -3.501 15.134 1.00 93.50 96 VAL A O 1
ATOM 725 N N . GLY A 1 97 ? -0.914 -4.277 13.302 1.00 93.69 97 GLY A N 1
ATOM 726 C CA . GLY A 1 97 ? -0.495 -5.670 13.438 1.00 93.69 97 GLY A CA 1
ATOM 727 C C . GLY A 1 97 ? 0.070 -6.211 12.129 1.00 93.69 97 GLY A C 1
ATOM 728 O O . GLY A 1 97 ? -0.368 -5.806 11.055 1.00 93.69 97 GLY A O 1
ATOM 729 N N . PHE A 1 98 ? 1.013 -7.151 12.223 1.00 95.38 98 PHE A N 1
ATOM 730 C CA . PHE A 1 98 ? 1.687 -7.755 11.066 1.00 95.38 98 PHE A CA 1
ATOM 731 C C . PHE A 1 98 ? 1.558 -9.282 11.122 1.00 95.38 98 PHE A C 1
ATOM 733 O O . PHE A 1 98 ? 2.429 -9.955 11.682 1.00 95.38 98 PHE A O 1
ATOM 740 N N . PRO A 1 99 ? 0.449 -9.851 10.613 1.00 95.25 99 PRO A N 1
ATOM 741 C CA . PRO A 1 99 ? 0.184 -11.283 10.725 1.00 95.25 99 PRO A CA 1
ATOM 742 C C . PRO A 1 99 ? 1.263 -12.158 10.079 1.00 95.25 99 PRO A C 1
ATOM 744 O O . PRO A 1 99 ? 1.664 -13.149 10.680 1.00 95.25 99 PRO A O 1
ATOM 747 N N . LEU A 1 100 ? 1.776 -11.781 8.902 1.00 95.00 100 LEU A N 1
ATOM 748 C CA . LEU A 1 100 ? 2.781 -12.581 8.191 1.00 95.00 100 LEU A CA 1
ATOM 749 C C . LEU A 1 100 ? 4.111 -12.620 8.952 1.00 95.00 100 LEU A C 1
ATOM 751 O O . LEU A 1 100 ? 4.662 -13.697 9.149 1.00 95.00 100 LEU A O 1
ATOM 755 N N . ILE A 1 101 ? 4.565 -11.480 9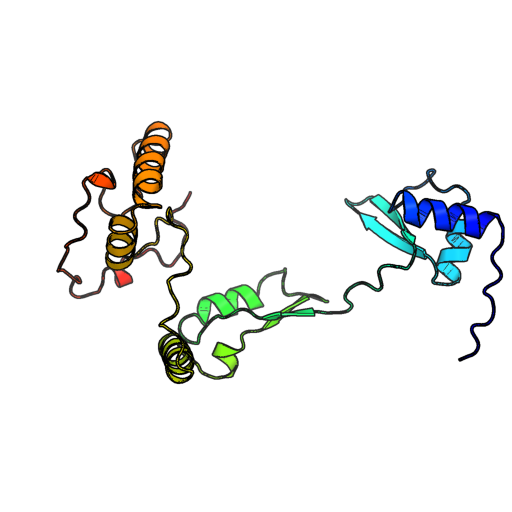.483 1.00 95.50 101 ILE A N 1
ATOM 756 C CA . ILE A 1 101 ? 5.734 -11.429 10.377 1.00 95.50 101 ILE A CA 1
ATOM 757 C C . ILE A 1 101 ? 5.516 -12.288 11.627 1.00 95.50 101 ILE A C 1
ATOM 759 O O . ILE A 1 101 ? 6.400 -13.056 11.998 1.00 95.50 101 ILE A O 1
ATOM 763 N N . ARG A 1 102 ? 4.338 -12.209 12.266 1.00 94.81 102 ARG A N 1
ATOM 764 C CA . ARG A 1 102 ? 4.019 -13.027 13.452 1.00 94.81 102 ARG A CA 1
ATOM 765 C C . ARG A 1 102 ? 4.077 -14.528 13.156 1.00 94.81 102 ARG A C 1
ATOM 767 O O . ARG A 1 102 ? 4.429 -15.303 14.040 1.00 94.81 102 ARG A O 1
ATOM 774 N N . LEU A 1 103 ? 3.715 -14.923 11.939 1.00 95.75 103 LEU A N 1
ATOM 775 C CA . LEU A 1 103 ? 3.757 -16.305 11.467 1.00 95.75 103 LEU A CA 1
ATOM 776 C C . LEU A 1 103 ? 5.127 -16.711 10.895 1.00 95.75 103 LEU A C 1
ATOM 778 O O . LEU A 1 103 ? 5.282 -17.853 10.476 1.00 95.75 103 LEU A O 1
ATOM 782 N N . GLY A 1 104 ? 6.115 -15.808 10.863 1.00 95.38 104 GLY A N 1
ATOM 783 C CA . GLY A 1 104 ? 7.430 -16.079 10.276 1.00 95.38 104 GLY A CA 1
ATOM 784 C C . GLY A 1 104 ? 7.388 -16.301 8.760 1.00 95.38 104 GLY A C 1
ATOM 785 O O . GLY A 1 104 ? 8.200 -17.050 8.223 1.00 95.38 104 GLY A O 1
ATOM 786 N N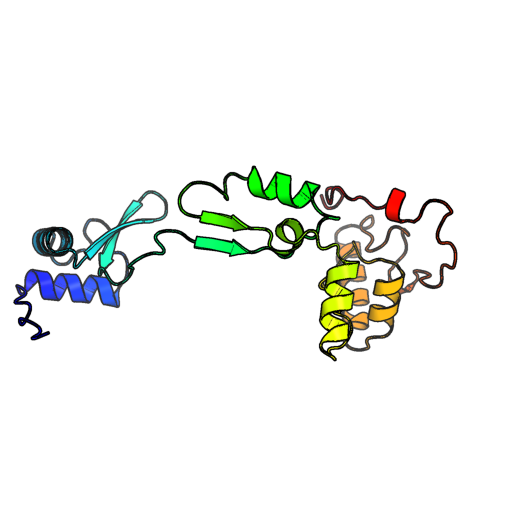 . LEU A 1 105 ? 6.419 -15.700 8.066 1.00 95.62 105 LEU A N 1
ATOM 787 C CA . LEU A 1 105 ? 6.220 -15.880 6.632 1.00 95.62 105 LEU A CA 1
ATOM 788 C C . LEU A 1 105 ? 6.964 -14.806 5.830 1.00 95.62 105 LEU A C 1
ATOM 790 O O . LEU A 1 105 ? 6.713 -13.606 5.991 1.00 95.62 105 LEU A O 1
ATOM 794 N N . SER A 1 106 ? 7.830 -15.261 4.924 1.00 93.56 106 SER A N 1
ATOM 795 C CA . SER A 1 106 ? 8.403 -14.447 3.851 1.00 93.56 106 SER A CA 1
ATOM 796 C C . SER A 1 106 ? 7.384 -14.215 2.735 1.00 93.56 106 SER A C 1
ATOM 798 O O . SER A 1 106 ? 6.332 -14.867 2.676 1.00 93.56 106 SER A O 1
ATOM 800 N N . ARG A 1 107 ? 7.706 -13.310 1.806 1.00 88.81 107 ARG A N 1
ATOM 801 C CA . ARG A 1 107 ? 6.898 -13.089 0.600 1.00 88.81 107 ARG A CA 1
ATOM 802 C C . ARG A 1 107 ? 6.722 -14.379 -0.205 1.00 88.81 107 ARG A C 1
ATOM 804 O O . ARG A 1 107 ? 5.608 -14.688 -0.624 1.00 88.81 107 ARG A O 1
ATOM 811 N N . SER A 1 108 ? 7.790 -15.159 -0.366 1.00 90.38 108 SER A N 1
ATOM 812 C CA . SER A 1 108 ? 7.751 -16.441 -1.079 1.00 90.38 108 SER A CA 1
ATOM 813 C C . SER A 1 108 ? 6.843 -17.457 -0.387 1.00 90.38 108 SER A C 1
ATOM 815 O O . SER A 1 108 ? 6.078 -18.144 -1.060 1.00 90.38 108 SER A O 1
ATOM 817 N N . ASN A 1 109 ? 6.850 -17.505 0.952 1.00 94.19 109 ASN A N 1
ATOM 818 C CA . ASN A 1 109 ? 5.933 -18.366 1.701 1.00 94.19 109 ASN A CA 1
ATOM 819 C C . ASN A 1 109 ? 4.473 -17.955 1.471 1.00 94.19 109 ASN A C 1
ATOM 821 O O . ASN A 1 109 ? 3.618 -18.814 1.274 1.00 94.19 109 ASN A O 1
ATOM 825 N N . ALA A 1 110 ? 4.179 -16.651 1.473 1.00 91.81 110 ALA A N 1
ATOM 826 C CA . ALA A 1 110 ? 2.829 -16.153 1.219 1.00 91.81 110 ALA A CA 1
ATOM 827 C C . ALA A 1 110 ? 2.335 -16.516 -0.194 1.00 91.81 110 ALA A C 1
ATOM 829 O O . ALA A 1 110 ? 1.198 -16.960 -0.338 1.00 91.81 110 ALA A O 1
ATOM 830 N N . ILE A 1 111 ? 3.194 -16.394 -1.213 1.00 92.00 111 ILE A N 1
ATOM 831 C CA . ILE A 1 111 ? 2.880 -16.810 -2.590 1.00 92.00 111 ILE A CA 1
ATOM 832 C C . ILE A 1 111 ? 2.594 -18.314 -2.645 1.00 92.00 111 ILE A C 1
ATOM 834 O O . ILE A 1 111 ? 1.539 -18.710 -3.133 1.00 92.00 111 ILE A O 1
ATOM 838 N N . ALA A 1 112 ? 3.474 -19.138 -2.070 1.00 94.56 112 ALA A N 1
ATOM 839 C CA . ALA A 1 112 ? 3.313 -20.591 -2.064 1.00 94.56 112 ALA A CA 1
ATOM 840 C C . ALA A 1 112 ? 2.025 -21.043 -1.354 1.00 94.56 112 ALA A C 1
ATOM 842 O O . ALA A 1 112 ? 1.375 -21.991 -1.789 1.00 94.56 112 ALA A O 1
ATOM 843 N N . ILE A 1 113 ? 1.623 -20.355 -0.279 1.00 94.62 113 ILE A N 1
ATOM 844 C CA . ILE A 1 113 ? 0.352 -20.616 0.412 1.00 94.62 113 ILE A CA 1
ATOM 845 C C . ILE A 1 113 ? -0.836 -20.330 -0.512 1.00 94.62 113 ILE A C 1
ATOM 847 O O . ILE A 1 113 ? -1.750 -21.148 -0.584 1.00 94.62 113 ILE A O 1
ATOM 851 N N . VAL A 1 114 ? -0.830 -19.194 -1.218 1.00 94.00 114 VAL A N 1
ATOM 852 C CA . VAL A 1 114 ? -1.912 -18.821 -2.145 1.00 94.00 114 VAL A CA 1
ATOM 853 C C . VAL A 1 114 ? -2.004 -19.811 -3.306 1.00 94.00 114 VAL A C 1
ATOM 855 O O . VAL A 1 114 ? -3.087 -20.311 -3.608 1.00 94.00 114 VAL A O 1
ATOM 858 N N . GLU A 1 115 ? -0.872 -20.159 -3.912 1.00 95.56 115 GLU A N 1
ATOM 859 C CA . GLU A 1 115 ? -0.817 -21.146 -4.996 1.00 95.56 115 GLU A CA 1
ATOM 860 C C . GLU A 1 115 ? -1.253 -22.538 -4.522 1.00 95.56 115 GLU A C 1
ATOM 862 O O . GLU A 1 115 ? -1.998 -23.233 -5.213 1.00 95.56 115 GLU A O 1
ATOM 867 N N . GLY A 1 116 ? -0.881 -22.919 -3.297 1.00 96.50 116 GLY A N 1
ATOM 868 C CA . GLY A 1 116 ? -1.315 -24.162 -2.657 1.00 96.50 116 GLY A CA 1
ATOM 869 C C . GLY A 1 116 ? -2.827 -24.246 -2.407 1.00 96.50 116 GLY A C 1
ATOM 870 O O . GLY A 1 116 ? -3.363 -25.348 -2.311 1.00 96.50 116 GLY A O 1
ATOM 871 N N . MET A 1 117 ? -3.536 -23.112 -2.352 1.00 96.38 117 MET A N 1
ATOM 872 C CA . MET A 1 117 ? -5.008 -23.065 -2.304 1.00 96.38 117 MET A CA 1
ATOM 873 C C . MET A 1 117 ? -5.661 -23.254 -3.684 1.00 96.38 117 MET A C 1
ATOM 875 O O . MET A 1 117 ? -6.888 -23.279 -3.782 1.00 96.38 117 MET A O 1
ATOM 879 N N . GLY A 1 118 ? -4.866 -23.380 -4.751 1.00 96.00 118 GLY A N 1
ATOM 880 C CA . GLY A 1 118 ? -5.343 -23.447 -6.132 1.00 96.00 118 GLY A CA 1
ATOM 881 C C . GLY A 1 118 ? -5.672 -22.079 -6.736 1.00 96.00 118 GLY A C 1
ATOM 882 O O . GLY A 1 118 ? -6.363 -22.010 -7.752 1.00 96.00 118 GLY A O 1
ATOM 883 N N . TRP A 1 119 ? -5.221 -20.986 -6.116 1.00 95.00 119 TRP A N 1
ATOM 884 C CA . TRP A 1 119 ? -5.352 -19.633 -6.660 1.00 95.00 119 TRP A CA 1
ATOM 885 C C . TRP A 1 119 ? -4.126 -19.269 -7.507 1.00 95.00 119 TRP A C 1
ATOM 887 O O . TRP A 1 119 ? -3.050 -19.828 -7.299 1.00 95.00 119 TRP A O 1
ATOM 897 N N . PRO A 1 120 ? -4.258 -18.351 -8.481 1.00 92.12 120 PRO A N 1
ATOM 898 C CA . PRO A 1 120 ? -3.109 -17.901 -9.258 1.00 92.12 120 PRO A CA 1
ATOM 899 C C . PRO A 1 120 ? -2.106 -17.148 -8.375 1.00 92.12 120 PRO A C 1
ATOM 901 O O . PRO A 1 120 ? -2.469 -16.596 -7.332 1.00 92.12 120 PRO A O 1
ATOM 904 N N . THR A 1 121 ? -0.856 -17.067 -8.837 1.00 88.94 121 THR A N 1
ATOM 905 C CA . THR A 1 121 ? 0.176 -16.221 -8.230 1.00 88.94 121 THR A CA 1
ATOM 906 C C . THR A 1 121 ? -0.365 -14.795 -8.045 1.00 88.94 121 THR A C 1
ATOM 908 O O . THR A 1 121 ? -0.846 -14.205 -9.021 1.00 88.94 121 THR A O 1
ATOM 911 N N . PRO A 1 122 ? -0.306 -14.215 -6.830 1.00 85.62 122 PRO A N 1
ATOM 912 C CA . PRO A 1 122 ? -0.754 -12.847 -6.602 1.00 85.62 122 PRO A CA 1
ATOM 913 C C . PRO A 1 122 ? -0.040 -11.865 -7.545 1.00 85.62 122 PRO A C 1
ATOM 915 O O . PRO A 1 122 ? 1.195 -11.873 -7.590 1.00 85.62 122 PRO A O 1
ATOM 918 N N . PRO A 1 123 ? -0.772 -11.015 -8.289 1.00 81.25 123 PRO A N 1
ATOM 919 C CA . PRO A 1 123 ? -0.150 -10.015 -9.146 1.00 81.25 123 PRO A CA 1
ATOM 920 C C . PRO A 1 123 ? 0.527 -8.923 -8.308 1.00 81.25 123 PRO A C 1
ATOM 922 O O . PRO A 1 123 ? 0.212 -8.728 -7.130 1.00 81.25 123 PRO A O 1
ATOM 925 N N . SER A 1 124 ? 1.441 -8.175 -8.930 1.00 78.94 124 SER A N 1
ATOM 926 C CA . SER A 1 124 ? 2.014 -6.980 -8.305 1.00 78.94 124 SER A CA 1
ATOM 927 C C . SER A 1 124 ? 0.916 -5.953 -8.015 1.00 78.94 124 SER A C 1
ATOM 929 O O . SER A 1 124 ? 0.047 -5.704 -8.848 1.00 78.94 124 SER A O 1
ATOM 931 N N . SER A 1 125 ? 0.944 -5.357 -6.823 1.00 81.38 125 SER A N 1
ATOM 932 C CA . SER A 1 125 ? -0.012 -4.323 -6.406 1.00 81.38 125 SER A CA 1
ATOM 933 C C . SER A 1 125 ? 0.413 -2.909 -6.812 1.00 81.38 125 SER A C 1
ATOM 935 O O . SER A 1 125 ? -0.252 -1.940 -6.445 1.00 81.38 125 SER A O 1
ATOM 937 N N . SER A 1 126 ? 1.552 -2.766 -7.489 1.00 84.00 126 SER A N 1
ATOM 938 C CA . SER A 1 126 ? 2.050 -1.476 -7.956 1.00 84.00 126 SER A CA 1
ATOM 939 C C . SER A 1 126 ? 1.115 -0.895 -9.022 1.00 84.00 126 SER A C 1
ATOM 941 O O . SER A 1 126 ? 0.673 -1.594 -9.931 1.00 84.00 126 SER A O 1
ATOM 943 N N . CYS A 1 127 ? 0.797 0.394 -8.904 1.00 88.81 127 CYS A N 1
ATOM 944 C CA . CYS A 1 127 ? -0.012 1.105 -9.893 1.00 88.81 127 CYS A CA 1
ATOM 945 C C . CYS A 1 127 ? 0.723 1.189 -11.239 1.00 88.81 127 CYS A C 1
ATOM 947 O O . CYS A 1 127 ? 1.928 1.376 -11.241 1.00 88.81 127 CYS A O 1
ATOM 949 N N . TRP A 1 128 ? 0.003 1.182 -12.363 1.00 91.12 128 TRP A N 1
ATOM 950 C CA . TRP A 1 128 ? 0.561 1.173 -13.731 1.00 91.12 128 TRP A CA 1
ATOM 951 C C . TRP A 1 128 ? 1.598 2.270 -14.054 1.00 91.12 128 TRP A C 1
ATOM 953 O O . TRP A 1 128 ? 2.406 2.093 -14.958 1.00 91.12 128 TRP A O 1
ATOM 963 N N . MET A 1 129 ? 1.571 3.410 -13.357 1.00 89.38 129 MET A N 1
ATOM 964 C CA . MET A 1 129 ? 2.534 4.515 -13.509 1.00 89.38 129 MET A CA 1
ATOM 965 C C . MET A 1 129 ? 3.713 4.451 -12.530 1.00 89.38 129 MET A C 1
ATOM 967 O O . MET A 1 129 ? 4.493 5.398 -12.464 1.00 89.38 129 MET A O 1
ATOM 971 N N . CYS A 1 130 ? 3.813 3.413 -11.696 1.00 88.94 130 CYS A N 1
ATOM 972 C CA . CYS A 1 130 ? 4.733 3.408 -10.569 1.00 88.94 130 CYS A CA 1
ATOM 973 C C . CYS A 1 130 ? 6.186 3.401 -11.064 1.00 88.94 130 CYS A C 1
ATOM 975 O O . CYS A 1 130 ? 6.623 2.421 -11.659 1.00 88.94 130 CYS A O 1
ATOM 977 N N . PRO A 1 131 ? 6.987 4.431 -10.761 1.00 85.00 131 PRO A N 1
ATOM 978 C CA . PRO A 1 131 ? 8.397 4.449 -11.157 1.00 85.00 131 PRO A CA 1
ATOM 979 C C . PRO A 1 131 ? 9.239 3.374 -10.445 1.00 85.00 131 PRO A C 1
ATOM 981 O O . PRO A 1 131 ? 10.361 3.097 -10.847 1.00 85.00 131 PRO A O 1
ATOM 984 N N . ASN A 1 132 ? 8.704 2.734 -9.397 1.00 81.19 132 ASN A N 1
ATOM 985 C CA . ASN A 1 132 ? 9.378 1.653 -8.669 1.00 81.19 132 ASN A CA 1
ATOM 986 C C . ASN A 1 132 ? 9.151 0.264 -9.285 1.00 81.19 132 ASN A C 1
ATOM 988 O O . ASN A 1 132 ? 9.391 -0.741 -8.620 1.00 81.19 132 ASN A O 1
ATOM 992 N N . HIS A 1 133 ? 8.644 0.188 -10.515 1.00 83.50 133 HIS A N 1
ATOM 993 C CA . HIS A 1 133 ? 8.500 -1.085 -11.204 1.00 83.50 133 HIS A CA 1
ATOM 994 C C . HIS A 1 133 ? 9.854 -1.695 -11.563 1.00 83.50 133 HIS A C 1
ATOM 996 O O . HIS A 1 133 ? 10.750 -1.028 -12.088 1.00 83.50 133 HIS A O 1
ATOM 1002 N N . HIS A 1 134 ? 9.978 -3.004 -11.358 1.00 79.31 134 HIS A N 1
ATOM 1003 C CA . HIS A 1 134 ? 11.103 -3.758 -11.901 1.00 79.31 134 HIS A CA 1
ATOM 1004 C C . HIS A 1 134 ? 10.972 -3.895 -13.425 1.00 79.31 134 HIS A C 1
ATOM 1006 O O . HIS A 1 134 ? 9.870 -3.879 -13.972 1.00 79.31 134 HIS A O 1
ATOM 1012 N N . MET A 1 135 ? 12.086 -4.119 -14.133 1.00 83.69 135 MET A N 1
ATOM 1013 C CA . MET A 1 135 ? 12.072 -4.280 -15.600 1.00 83.69 135 MET A CA 1
ATOM 1014 C C . MET A 1 135 ? 11.114 -5.379 -16.071 1.00 83.69 135 MET A C 1
ATOM 1016 O O . MET A 1 135 ? 10.450 -5.231 -17.094 1.00 83.69 135 MET A O 1
ATOM 1020 N N . ARG A 1 136 ? 10.998 -6.472 -15.306 1.00 83.44 136 ARG A N 1
ATOM 1021 C CA . ARG A 1 136 ? 10.011 -7.525 -15.568 1.00 83.44 136 ARG A CA 1
ATOM 1022 C C . ARG A 1 136 ? 8.576 -6.990 -15.515 1.00 83.44 136 ARG A C 1
ATOM 1024 O O . ARG A 1 136 ? 7.802 -7.282 -16.417 1.00 83.44 136 ARG A O 1
ATOM 1031 N N . GLU A 1 137 ? 8.230 -6.215 -14.492 1.00 85.50 137 GLU A N 1
ATOM 1032 C CA . GLU A 1 137 ? 6.884 -5.650 -14.337 1.00 85.50 137 GLU A CA 1
ATOM 1033 C C . GLU A 1 137 ? 6.586 -4.639 -15.450 1.00 85.50 137 GLU A C 1
ATOM 1035 O O . GLU A 1 137 ? 5.504 -4.659 -16.029 1.00 85.50 137 GLU A O 1
ATOM 1040 N N . TRP A 1 138 ? 7.571 -3.823 -15.840 1.00 89.38 138 TRP A N 1
ATOM 1041 C CA . TRP A 1 138 ? 7.426 -2.941 -16.997 1.00 89.38 138 TRP A CA 1
ATOM 1042 C C . TRP A 1 138 ? 7.182 -3.705 -18.304 1.00 89.38 138 TRP A C 1
ATOM 1044 O O . TRP A 1 138 ? 6.384 -3.252 -19.122 1.00 89.38 138 TRP A O 1
ATOM 1054 N N . ARG A 1 139 ? 7.802 -4.880 -18.506 1.00 89.12 139 ARG A N 1
ATOM 1055 C CA . ARG A 1 139 ? 7.480 -5.755 -19.652 1.00 89.12 139 ARG A CA 1
ATOM 1056 C C . ARG A 1 139 ? 6.038 -6.242 -19.607 1.00 89.12 139 ARG A C 1
ATOM 1058 O O . ARG A 1 139 ? 5.378 -6.267 -20.642 1.00 89.12 139 ARG A O 1
ATOM 1065 N N . GLU A 1 140 ? 5.562 -6.643 -18.431 1.00 88.88 140 GLU A N 1
ATOM 1066 C CA . GLU A 1 140 ? 4.180 -7.089 -18.237 1.00 88.88 140 GLU A CA 1
ATOM 1067 C C . GLU A 1 140 ? 3.198 -5.949 -18.559 1.00 88.88 140 GLU A C 1
ATOM 1069 O O . GLU A 1 140 ? 2.278 -6.148 -19.351 1.00 88.88 140 GLU A O 1
ATOM 1074 N N . ILE A 1 141 ? 3.460 -4.730 -18.072 1.00 91.31 141 ILE A N 1
ATOM 1075 C CA . ILE A 1 141 ? 2.648 -3.534 -18.357 1.00 91.31 141 ILE A CA 1
ATOM 1076 C C . ILE A 1 141 ? 2.708 -3.142 -19.834 1.00 91.31 141 ILE A C 1
ATOM 1078 O O . ILE A 1 141 ? 1.679 -2.817 -20.421 1.00 91.31 141 ILE A O 1
ATOM 1082 N N . LYS A 1 142 ? 3.888 -3.206 -20.465 1.00 92.44 142 LYS A N 1
ATOM 1083 C CA . LYS A 1 142 ? 4.058 -2.936 -21.902 1.00 92.44 142 LYS A CA 1
ATOM 1084 C C . LYS A 1 142 ? 3.215 -3.866 -22.771 1.00 92.44 142 LYS A C 1
ATOM 1086 O O . LYS A 1 142 ? 2.757 -3.459 -23.837 1.00 92.44 142 LYS A O 1
ATOM 1091 N N . ASN A 1 143 ? 3.003 -5.094 -22.312 1.00 92.19 143 ASN A N 1
ATOM 1092 C CA . ASN A 1 143 ? 2.167 -6.073 -22.991 1.00 92.19 143 ASN A CA 1
ATOM 1093 C C . ASN A 1 143 ? 0.667 -5.932 -22.660 1.00 92.19 143 ASN A C 1
ATOM 1095 O O . ASN A 1 143 ? -0.139 -6.547 -23.358 1.00 92.19 143 ASN A O 1
ATOM 1099 N N . ASP A 1 144 ? 0.264 -5.136 -21.655 1.00 92.38 144 ASP A N 1
ATOM 1100 C CA . ASP A 1 144 ? -1.152 -4.843 -21.384 1.00 92.38 144 ASP A CA 1
ATOM 1101 C C . ASP A 1 144 ? -1.639 -3.681 -22.279 1.00 92.38 144 ASP A C 1
ATOM 1103 O O . ASP A 1 144 ? -1.259 -2.520 -22.075 1.00 92.38 144 ASP A O 1
ATOM 1107 N N . PRO A 1 145 ? -2.534 -3.944 -23.254 1.00 93.81 145 PRO A N 1
ATOM 1108 C CA . PRO A 1 145 ? -3.013 -2.924 -24.184 1.00 93.81 145 PRO A CA 1
ATOM 1109 C C . PRO A 1 145 ? -3.866 -1.835 -23.518 1.00 93.81 145 PRO A C 1
ATOM 1111 O O . PRO A 1 145 ? -4.115 -0.797 -24.133 1.00 93.81 145 PRO A O 1
ATOM 1114 N N . ARG A 1 146 ? -4.349 -2.049 -22.288 1.00 93.88 146 ARG A N 1
ATOM 1115 C CA . ARG A 1 146 ? -5.178 -1.078 -21.560 1.00 93.88 146 ARG A CA 1
ATOM 1116 C C . ARG A 1 146 ? -4.340 -0.041 -20.830 1.00 93.88 146 ARG A C 1
ATOM 1118 O O . ARG A 1 146 ? -4.778 1.103 -20.711 1.00 93.88 146 ARG A O 1
ATOM 1125 N N . ASP A 1 147 ? -3.176 -0.437 -20.326 1.00 94.12 147 ASP A N 1
ATOM 1126 C CA . ASP A 1 147 ? -2.364 0.405 -19.447 1.00 94.12 147 ASP A CA 1
ATOM 1127 C C . ASP A 1 147 ? -1.167 1.019 -20.168 1.00 94.12 147 ASP A C 1
ATOM 1129 O O . ASP A 1 147 ? -0.871 2.192 -19.934 1.00 94.12 147 ASP A O 1
ATOM 1133 N N . TRP A 1 148 ? -0.555 0.322 -21.132 1.00 95.88 148 TRP A N 1
ATOM 1134 C CA . TRP A 1 148 ? 0.593 0.857 -21.868 1.00 95.88 148 TRP A CA 1
ATOM 1135 C C . TRP A 1 148 ? 0.348 2.225 -22.538 1.00 95.88 148 TRP A C 1
ATOM 1137 O O . TRP A 1 148 ? 1.181 3.122 -22.376 1.00 95.88 148 TRP A O 1
ATOM 1147 N N . PRO A 1 149 ? -0.793 2.479 -23.217 1.00 96.88 149 PRO A N 1
ATOM 1148 C CA . PRO A 1 149 ? -1.057 3.803 -23.784 1.00 96.88 149 PRO A CA 1
ATOM 1149 C C . PRO A 1 149 ? -1.097 4.914 -22.726 1.00 96.88 149 PRO A C 1
ATOM 1151 O O . PRO A 1 149 ? -0.636 6.027 -22.985 1.00 96.88 149 PRO A O 1
ATOM 1154 N N . LYS A 1 150 ? -1.602 4.608 -21.522 1.00 96.69 150 LYS A N 1
ATOM 1155 C CA . LYS A 1 150 ? -1.668 5.559 -20.403 1.00 96.69 150 LYS A CA 1
ATOM 1156 C C . LYS A 1 150 ? -0.277 5.860 -19.859 1.00 96.69 150 LYS A C 1
ATOM 1158 O O . LYS A 1 150 ? 0.020 7.020 -19.601 1.00 96.69 150 LYS A O 1
ATOM 1163 N N . VAL A 1 151 ? 0.581 4.843 -19.735 1.00 96.31 151 VAL A N 1
ATOM 1164 C CA . VAL A 1 151 ? 1.986 4.991 -19.314 1.00 96.31 151 VAL A CA 1
ATOM 1165 C C . VAL A 1 151 ? 2.731 5.943 -20.245 1.00 96.31 151 VAL A C 1
ATOM 1167 O O . VAL A 1 151 ? 3.344 6.902 -19.785 1.00 96.31 151 VAL A O 1
ATOM 1170 N N . VAL A 1 152 ? 2.638 5.718 -21.559 1.00 96.12 152 VAL A N 1
ATOM 1171 C CA . VAL A 1 152 ? 3.323 6.548 -22.563 1.00 96.12 152 VAL A CA 1
ATOM 1172 C C . VAL A 1 152 ? 2.798 7.984 -22.551 1.00 96.12 152 VAL A C 1
ATOM 1174 O O . VAL A 1 152 ? 3.576 8.931 -22.682 1.00 96.12 152 VAL A O 1
ATOM 1177 N N . GLN A 1 153 ? 1.486 8.171 -22.387 1.00 96.81 153 GLN A N 1
ATOM 1178 C CA . GLN A 1 153 ? 0.907 9.504 -22.237 1.00 96.81 153 GLN A CA 1
ATOM 1179 C C . GLN A 1 153 ? 1.413 10.194 -20.962 1.00 96.81 153 GLN A C 1
ATOM 1181 O O . GLN A 1 153 ? 1.856 11.340 -21.033 1.00 96.81 153 GLN A O 1
ATOM 1186 N N . PHE A 1 154 ? 1.391 9.491 -19.829 1.00 96.06 154 PHE A N 1
ATOM 1187 C CA . PHE A 1 154 ? 1.835 10.010 -18.539 1.00 96.06 154 PHE A CA 1
ATOM 1188 C C . PHE A 1 154 ? 3.308 10.425 -18.567 1.00 96.06 154 PHE A C 1
ATOM 1190 O O . PHE A 1 154 ? 3.624 11.539 -18.173 1.00 96.06 154 PHE A O 1
ATOM 1197 N N . ASP A 1 155 ? 4.197 9.588 -19.108 1.00 95.38 155 ASP A N 1
ATOM 1198 C CA . ASP A 1 155 ? 5.623 9.905 -19.274 1.00 95.38 155 ASP A CA 1
ATOM 1199 C C . ASP A 1 155 ? 5.841 11.189 -20.094 1.00 95.38 155 ASP A C 1
ATOM 1201 O O . ASP A 1 155 ? 6.660 12.039 -19.748 1.00 95.38 155 ASP A O 1
ATOM 1205 N N . ARG A 1 156 ? 5.067 11.376 -21.170 1.00 95.06 156 ARG A N 1
ATOM 1206 C CA . ARG A 1 156 ? 5.139 12.590 -21.999 1.00 95.06 156 ARG A CA 1
ATOM 1207 C C . ARG A 1 156 ? 4.662 13.831 -21.255 1.00 95.06 156 ARG A C 1
ATOM 1209 O O . ARG A 1 156 ? 5.239 14.899 -21.439 1.00 95.06 156 ARG A O 1
ATOM 1216 N N . GLU A 1 157 ? 3.596 13.717 -20.470 1.00 95.50 157 GLU A N 1
ATOM 1217 C CA . GLU A 1 157 ? 3.070 14.818 -19.659 1.00 95.50 157 GLU A CA 1
ATOM 1218 C C . GLU A 1 157 ? 4.020 15.170 -18.511 1.00 95.50 157 GLU A C 1
ATOM 1220 O O . GLU A 1 157 ? 4.340 16.344 -18.329 1.00 95.50 157 GLU A O 1
ATOM 1225 N N . LEU A 1 158 ? 4.549 14.159 -17.818 1.00 93.81 158 LEU A N 1
ATOM 1226 C CA . LEU A 1 158 ? 5.557 14.303 -16.774 1.00 93.81 158 LEU A CA 1
ATOM 1227 C C . LEU A 1 158 ? 6.772 15.075 -17.296 1.00 93.81 158 LEU A C 1
ATOM 1229 O O . LEU A 1 158 ? 7.160 16.080 -16.708 1.00 93.81 158 LEU A O 1
ATOM 1233 N N . ARG A 1 159 ? 7.291 14.693 -18.468 1.00 92.50 159 ARG A N 1
ATOM 1234 C CA . ARG A 1 159 ? 8.458 15.349 -19.077 1.00 92.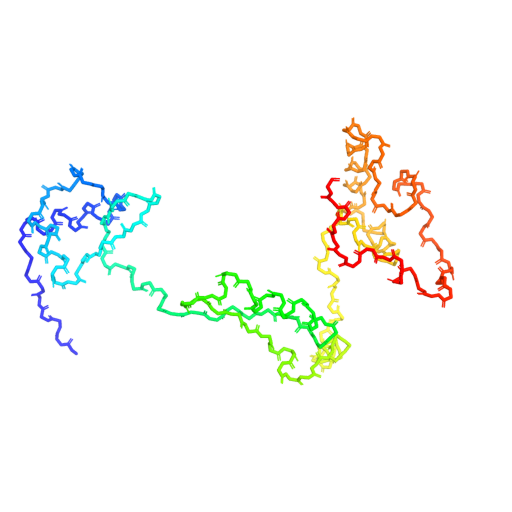50 159 ARG A CA 1
ATOM 1235 C C . ARG A 1 159 ? 8.208 16.756 -19.613 1.00 92.50 159 ARG A C 1
ATOM 1237 O O . ARG A 1 159 ? 9.160 17.490 -19.862 1.00 92.50 159 ARG A O 1
ATOM 1244 N N . ARG A 1 160 ? 6.945 17.155 -19.809 1.00 94.50 160 ARG A N 1
ATOM 1245 C CA . ARG A 1 160 ? 6.595 18.558 -20.104 1.00 94.50 160 ARG A CA 1
ATOM 1246 C C . ARG A 1 160 ? 6.669 19.434 -18.860 1.00 94.50 160 ARG A C 1
ATOM 1248 O O . ARG A 1 160 ? 6.931 20.625 -18.996 1.00 94.50 160 ARG A O 1
ATOM 1255 N N . LEU A 1 161 ? 6.393 18.861 -17.691 1.00 94.06 161 LEU A N 1
ATOM 1256 C CA . LEU A 1 161 ? 6.490 19.552 -16.408 1.00 94.06 161 LEU A CA 1
ATOM 1257 C C . LEU A 1 161 ? 7.941 19.594 -15.924 1.00 94.06 161 LEU A C 1
ATOM 1259 O O . LEU A 1 161 ? 8.407 20.649 -15.506 1.00 94.06 161 LEU A O 1
ATOM 1263 N N . ASP A 1 162 ? 8.650 18.472 -16.039 1.00 92.00 162 ASP A N 1
ATOM 1264 C CA . ASP A 1 162 ? 10.059 18.346 -15.682 1.00 92.00 162 ASP A CA 1
ATOM 1265 C C . ASP A 1 162 ? 10.807 17.478 -16.702 1.00 92.00 162 ASP A C 1
ATOM 1267 O O . ASP A 1 162 ? 10.637 16.261 -16.760 1.00 92.00 162 ASP A O 1
ATOM 1271 N N . ALA A 1 163 ? 11.684 18.104 -17.488 1.00 90.50 163 ALA A N 1
ATOM 1272 C CA . ALA A 1 163 ? 12.475 17.429 -18.516 1.00 90.50 163 ALA A CA 1
ATOM 1273 C C . ALA A 1 163 ? 13.483 16.402 -17.960 1.00 90.50 163 ALA A C 1
ATOM 1275 O O . ALA A 1 163 ? 14.037 15.622 -18.736 1.00 90.50 163 ALA A O 1
ATOM 1276 N N . HIS A 1 164 ? 13.736 16.406 -16.649 1.00 87.38 164 HIS A N 1
ATOM 1277 C CA . HIS A 1 164 ? 14.656 15.494 -15.972 1.00 87.38 164 HIS A CA 1
ATOM 1278 C C . HIS A 1 164 ? 13.950 14.358 -15.219 1.00 87.38 164 HIS A C 1
ATOM 1280 O O . HIS A 1 164 ? 14.631 13.493 -14.665 1.00 87.38 164 HIS A O 1
ATOM 1286 N N . ALA A 1 165 ? 12.615 14.328 -15.214 1.00 89.00 165 ALA A N 1
ATOM 1287 C CA . ALA A 1 165 ? 11.841 13.269 -14.582 1.00 89.00 165 ALA A CA 1
ATOM 1288 C C . ALA A 1 165 ? 11.684 12.058 -15.517 1.00 89.00 165 ALA A C 1
ATOM 1290 O O . ALA A 1 165 ? 11.149 12.169 -16.622 1.00 89.00 165 ALA A O 1
ATOM 1291 N N . TRP A 1 166 ? 12.112 10.883 -15.045 1.00 88.31 166 TRP A N 1
ATOM 1292 C CA . TRP A 1 166 ? 12.060 9.621 -15.788 1.00 88.31 166 TRP A CA 1
ATOM 1293 C C . TRP A 1 166 ? 11.347 8.540 -14.971 1.00 88.31 166 TRP A C 1
ATOM 1295 O O . TRP A 1 166 ? 11.521 8.448 -13.757 1.00 88.31 166 TRP A O 1
ATOM 1305 N N . LEU A 1 167 ? 10.546 7.704 -15.641 1.00 88.19 167 LEU A N 1
ATOM 1306 C CA . LEU A 1 167 ? 9.839 6.580 -15.006 1.00 88.19 167 LEU A CA 1
ATOM 1307 C C . LEU A 1 167 ? 10.734 5.377 -14.705 1.00 88.19 167 LEU A C 1
ATOM 1309 O O . LEU A 1 167 ? 10.353 4.499 -13.935 1.00 88.19 167 LEU A O 1
ATOM 1313 N N . THR A 1 168 ? 11.896 5.318 -15.345 1.00 86.44 168 THR A N 1
ATOM 1314 C CA . THR A 1 168 ? 12.893 4.273 -15.134 1.00 86.44 168 THR A CA 1
ATOM 1315 C C . THR A 1 168 ? 14.220 4.917 -14.779 1.00 86.44 168 THR A C 1
ATOM 1317 O O . THR A 1 168 ? 14.402 6.125 -14.911 1.00 86.44 168 THR A O 1
ATOM 1320 N N . ASP A 1 169 ? 15.170 4.100 -14.359 1.00 79.00 169 ASP A N 1
ATOM 1321 C CA . ASP A 1 169 ? 16.549 4.521 -14.145 1.00 79.00 169 ASP A CA 1
ATOM 1322 C C . ASP A 1 169 ? 17.310 4.794 -15.458 1.00 79.00 169 ASP A C 1
ATOM 1324 O O . ASP A 1 169 ? 18.397 5.370 -15.425 1.00 79.00 169 ASP A O 1
ATOM 1328 N N . GLN A 1 170 ? 16.751 4.421 -16.616 1.00 82.75 170 GLN A N 1
ATOM 1329 C CA . GLN A 1 170 ? 17.247 4.859 -17.917 1.00 82.75 170 GLN A CA 1
ATOM 1330 C C . GLN A 1 170 ? 16.649 6.240 -18.246 1.00 82.75 170 GLN A C 1
ATOM 1332 O O . GLN A 1 170 ? 15.422 6.365 -18.302 1.00 82.75 170 GLN A O 1
ATOM 1337 N N . PRO A 1 171 ? 17.473 7.276 -18.503 1.00 85.62 171 PRO A N 1
ATOM 1338 C CA . PRO A 1 171 ? 17.010 8.638 -18.771 1.00 85.62 171 PRO A CA 1
ATOM 1339 C C . PRO A 1 171 ? 16.540 8.798 -20.225 1.00 85.62 171 PRO A C 1
ATOM 1341 O O . PRO A 1 171 ? 17.044 9.628 -20.983 1.00 85.62 171 PRO A O 1
ATOM 1344 N N . VAL A 1 172 ? 15.610 7.942 -20.638 1.00 90.38 172 VAL A N 1
ATOM 1345 C CA . VAL A 1 172 ? 14.994 7.941 -21.964 1.00 90.38 172 VAL A CA 1
ATOM 1346 C C . VAL A 1 172 ? 13.476 7.835 -21.814 1.00 90.38 172 VAL A C 1
ATOM 1348 O O . VAL A 1 172 ? 12.994 7.298 -20.813 1.00 90.38 172 VAL A O 1
ATOM 1351 N N . PRO A 1 173 ? 12.696 8.339 -22.787 1.00 92.88 173 PRO A N 1
ATOM 1352 C CA . PRO A 1 173 ? 11.248 8.164 -22.796 1.00 92.88 173 PRO A CA 1
ATOM 1353 C C . PRO A 1 173 ? 10.850 6.699 -22.617 1.00 92.88 173 PRO A C 1
ATOM 1355 O O . PRO A 1 173 ? 11.482 5.815 -23.196 1.00 92.88 173 PRO A O 1
ATOM 1358 N N . ILE A 1 174 ? 9.775 6.440 -21.870 1.00 93.00 174 ILE A N 1
ATOM 1359 C CA . ILE A 1 174 ? 9.357 5.069 -21.526 1.00 93.00 174 ILE A CA 1
ATOM 1360 C C . ILE A 1 174 ? 9.101 4.179 -22.758 1.00 93.00 174 ILE A C 1
ATOM 1362 O O . ILE A 1 174 ? 9.293 2.967 -22.704 1.00 93.00 174 ILE A O 1
ATOM 1366 N N . ASP A 1 175 ? 8.710 4.771 -23.892 1.00 93.62 175 ASP A N 1
ATOM 1367 C CA . ASP A 1 175 ? 8.494 4.075 -25.166 1.00 93.62 175 ASP A CA 1
ATOM 1368 C C . ASP A 1 175 ? 9.792 3.686 -25.897 1.00 93.62 175 ASP A C 1
ATOM 1370 O O . ASP A 1 175 ? 9.752 2.861 -26.810 1.00 93.62 175 ASP A O 1
ATOM 1374 N N . GLN A 1 176 ? 10.931 4.231 -25.469 1.00 92.69 176 GLN A N 1
ATOM 1375 C CA . GLN A 1 176 ? 12.271 3.960 -25.998 1.00 92.69 176 GLN A CA 1
ATOM 1376 C C . GLN A 1 176 ? 13.129 3.114 -25.050 1.00 92.69 176 GLN A C 1
ATOM 1378 O O . GLN A 1 176 ? 14.210 2.683 -25.445 1.00 92.69 176 GLN A O 1
ATOM 1383 N N . VAL A 1 177 ? 12.661 2.867 -23.821 1.00 89.88 177 VAL A N 1
ATOM 1384 C CA . VAL A 1 177 ? 13.369 2.030 -22.846 1.00 89.88 177 VAL A CA 1
ATOM 1385 C C . VAL A 1 177 ? 13.501 0.603 -23.373 1.00 89.88 177 VAL A C 1
ATOM 1387 O O . VAL A 1 177 ? 12.529 -0.018 -23.828 1.00 89.88 177 VAL A O 1
ATOM 1390 N N . ASP A 1 178 ? 14.710 0.060 -23.256 1.00 87.00 178 ASP A N 1
ATOM 1391 C CA . ASP A 1 178 ? 14.947 -1.355 -23.491 1.00 87.00 178 ASP A CA 1
ATOM 1392 C C . ASP A 1 178 ? 14.654 -2.159 -22.220 1.00 87.00 178 ASP A C 1
ATOM 1394 O O . ASP A 1 178 ? 15.411 -2.148 -21.249 1.00 87.00 178 ASP A O 1
ATOM 1398 N N . PHE A 1 179 ? 13.529 -2.874 -22.241 1.00 82.56 179 PHE A N 1
ATOM 1399 C CA . PHE A 1 179 ? 13.115 -3.755 -21.150 1.00 82.56 179 PHE A CA 1
ATOM 1400 C C . PHE A 1 179 ? 13.649 -5.190 -21.286 1.00 82.56 179 PHE A C 1
ATOM 1402 O O . PHE A 1 179 ? 13.325 -6.038 -20.448 1.00 82.56 179 PHE A O 1
ATOM 1409 N N . SER A 1 180 ? 14.401 -5.497 -22.350 1.00 73.19 180 SER A N 1
ATOM 1410 C CA . SER A 1 180 ? 14.918 -6.843 -22.637 1.00 73.19 180 SER A CA 1
ATOM 1411 C C . SER A 1 180 ? 16.090 -7.251 -21.751 1.00 73.19 180 SER A C 1
ATOM 1413 O O . SER A 1 180 ? 16.469 -8.421 -21.770 1.00 73.19 180 SER A O 1
ATOM 1415 N N . ASP A 1 181 ? 16.616 -6.305 -20.970 1.00 56.59 181 ASP A N 1
ATOM 1416 C CA . ASP A 1 181 ? 17.904 -6.404 -20.303 1.00 56.59 181 ASP A CA 1
ATOM 1417 C C . ASP A 1 181 ? 18.073 -7.738 -19.556 1.00 56.59 181 ASP A C 1
ATOM 1419 O O . ASP A 1 181 ? 17.424 -8.018 -18.542 1.00 56.59 181 ASP A O 1
ATOM 1423 N N . ALA A 1 182 ? 18.931 -8.576 -20.143 1.00 45.00 182 ALA A N 1
ATOM 1424 C CA . ALA A 1 182 ? 19.387 -9.866 -19.643 1.00 45.00 182 ALA A CA 1
ATOM 1425 C C . ALA A 1 182 ? 20.525 -9.703 -18.620 1.00 45.00 182 ALA A C 1
ATOM 1427 O O . ALA A 1 182 ? 20.977 -10.689 -18.041 1.00 45.00 182 ALA A O 1
ATOM 1428 N N . GLN A 1 183 ? 20.980 -8.471 -18.369 1.00 44.56 183 GLN A N 1
ATOM 1429 C CA . GLN A 1 183 ? 21.814 -8.153 -17.220 1.00 44.56 183 GLN A CA 1
ATOM 1430 C C . GLN A 1 183 ? 20.929 -7.894 -16.001 1.00 44.56 183 GLN A C 1
ATOM 1432 O O . GLN A 1 183 ? 20.684 -6.763 -15.578 1.00 44.56 183 GLN A O 1
ATOM 1437 N N . GLU A 1 184 ? 20.562 -8.984 -15.330 1.00 44.75 184 GLU A N 1
ATOM 1438 C CA . GLU A 1 184 ? 20.764 -8.986 -13.885 1.00 44.75 184 GLU A CA 1
ATOM 1439 C C . GLU A 1 184 ? 22.234 -8.599 -13.678 1.00 44.75 184 GLU A C 1
ATOM 1441 O O . GLU A 1 184 ? 23.143 -9.410 -13.856 1.00 44.75 184 GLU A O 1
ATOM 1446 N N . VAL A 1 185 ? 22.509 -7.312 -13.434 1.00 43.69 185 VAL A N 1
ATOM 1447 C CA . VAL A 1 185 ? 23.831 -6.891 -12.960 1.00 43.69 185 VAL A CA 1
ATOM 1448 C C . VAL A 1 185 ? 24.230 -7.850 -11.838 1.00 43.69 185 VAL A C 1
ATOM 1450 O O . VAL A 1 185 ? 23.373 -8.269 -11.068 1.00 43.69 185 VAL A O 1
ATOM 1453 N N . LEU A 1 186 ? 25.510 -8.213 -11.740 1.00 39.53 186 LEU A N 1
ATOM 1454 C CA . LEU A 1 186 ? 26.027 -9.231 -10.806 1.00 39.53 186 LEU A CA 1
ATOM 1455 C C . LEU A 1 186 ? 25.637 -9.001 -9.321 1.00 39.53 186 LEU A C 1
ATOM 1457 O O . LEU A 1 186 ? 25.850 -9.870 -8.482 1.00 39.53 186 LEU A O 1
ATOM 1461 N N . PHE A 1 187 ? 25.081 -7.825 -9.010 1.00 40.94 187 PHE A N 1
ATOM 1462 C CA . PHE A 1 187 ? 24.583 -7.386 -7.707 1.00 40.94 187 PHE A CA 1
ATOM 1463 C C . PHE A 1 187 ? 23.074 -7.077 -7.672 1.00 40.94 187 PHE A C 1
ATOM 1465 O O . PHE A 1 187 ? 22.598 -6.502 -6.702 1.00 40.94 187 PHE A O 1
ATOM 1472 N N . GLY A 1 188 ? 22.316 -7.438 -8.708 1.00 41.88 188 GLY A N 1
ATOM 1473 C CA . GLY A 1 188 ? 20.924 -7.044 -8.902 1.00 41.88 188 GLY A CA 1
ATOM 1474 C C . GLY A 1 188 ? 20.772 -5.529 -9.082 1.00 41.88 188 GLY A C 1
ATOM 1475 O O . GLY A 1 188 ? 21.413 -4.718 -8.416 1.00 41.88 188 GLY A O 1
ATOM 1476 N N . ARG A 1 189 ? 19.863 -5.094 -9.959 1.00 48.47 189 ARG A N 1
ATOM 1477 C CA . ARG A 1 189 ? 19.363 -3.706 -9.884 1.00 48.47 189 ARG A CA 1
ATOM 1478 C C . ARG A 1 189 ? 18.708 -3.434 -8.519 1.00 48.47 189 ARG A C 1
ATOM 1480 O O . ARG A 1 189 ? 18.514 -2.284 -8.161 1.00 48.47 189 ARG A O 1
ATOM 1487 N N . GLU A 1 190 ? 18.437 -4.487 -7.746 1.00 44.97 190 GLU A N 1
ATOM 1488 C CA . GLU A 1 190 ? 18.027 -4.478 -6.342 1.00 44.97 190 GLU A CA 1
ATOM 1489 C C . GLU A 1 190 ? 19.028 -3.750 -5.430 1.00 44.97 190 GLU A C 1
ATOM 1491 O O . GLU A 1 190 ? 18.599 -2.903 -4.652 1.00 44.97 190 GLU A O 1
ATOM 1496 N N . ALA A 1 191 ? 20.346 -3.954 -5.587 1.00 39.38 191 ALA A N 1
ATOM 1497 C CA . ALA A 1 191 ? 21.353 -3.290 -4.745 1.00 39.38 191 ALA A CA 1
ATOM 1498 C C . ALA A 1 191 ? 21.525 -1.786 -5.036 1.00 39.38 191 ALA A C 1
ATOM 1500 O O . ALA A 1 191 ? 22.091 -1.061 -4.218 1.00 39.38 191 ALA A O 1
ATOM 1501 N N . GLY A 1 192 ? 21.056 -1.316 -6.197 1.00 37.81 192 GLY A N 1
ATOM 1502 C CA . GLY A 1 192 ? 21.042 0.101 -6.583 1.00 37.81 192 GLY A CA 1
ATOM 1503 C C . GLY A 1 192 ? 19.648 0.733 -6.576 1.00 37.81 192 GLY A C 1
ATOM 1504 O O . GLY A 1 192 ? 19.527 1.945 -6.755 1.00 37.81 192 GLY A O 1
ATOM 1505 N N . SER A 1 193 ? 18.593 -0.064 -6.379 1.00 44.91 193 SER A N 1
ATOM 1506 C CA . SER A 1 193 ? 17.235 0.452 -6.288 1.00 44.91 193 SER A CA 1
ATOM 1507 C C . SER A 1 193 ? 17.107 1.250 -4.996 1.00 44.91 193 SER A C 1
ATOM 1509 O O . SER A 1 193 ? 17.506 0.813 -3.918 1.00 44.91 193 SER A O 1
ATOM 1511 N N . CYS A 1 194 ? 16.596 2.470 -5.105 1.00 45.88 194 CYS A N 1
ATOM 1512 C CA . CYS A 1 194 ? 16.382 3.338 -3.963 1.00 45.88 194 CYS A CA 1
ATOM 1513 C C . CYS A 1 194 ? 15.297 2.742 -3.043 1.00 45.88 194 CYS A C 1
ATOM 1515 O O . CYS A 1 194 ? 14.126 3.104 -3.124 1.00 45.88 194 CYS A O 1
ATOM 1517 N N . GLU A 1 195 ? 15.681 1.858 -2.115 1.00 44.38 195 GLU A N 1
ATOM 1518 C CA . GLU A 1 195 ? 14.775 1.295 -1.098 1.00 44.38 195 GLU A CA 1
ATOM 1519 C C . GLU A 1 195 ? 14.171 2.371 -0.186 1.00 44.38 195 GLU A C 1
ATOM 1521 O O . GLU A 1 195 ? 13.155 2.156 0.485 1.00 44.38 195 GLU A O 1
ATOM 1526 N N . SER A 1 196 ? 14.815 3.540 -0.131 1.00 48.81 196 SER A N 1
ATOM 1527 C CA . SER A 1 196 ? 14.384 4.645 0.714 1.00 48.81 196 SER A CA 1
ATOM 1528 C C . SER A 1 196 ? 13.052 5.246 0.254 1.00 48.81 196 SER A C 1
ATOM 1530 O O . SER A 1 196 ? 12.345 5.816 1.082 1.00 48.81 196 SER A O 1
ATOM 1532 N N . GLY A 1 197 ? 12.689 5.113 -1.032 1.00 45.91 197 GLY A N 1
ATOM 1533 C CA . GLY A 1 197 ? 11.525 5.795 -1.608 1.00 45.91 197 GLY A CA 1
ATOM 1534 C C . GLY A 1 197 ? 11.628 7.327 -1.555 1.00 45.91 197 GLY A C 1
ATOM 1535 O O . GLY A 1 197 ? 10.625 8.009 -1.736 1.00 45.91 197 GLY A O 1
ATOM 1536 N N . MET A 1 198 ? 12.823 7.868 -1.283 1.00 41.97 198 MET A N 1
ATOM 1537 C CA . MET A 1 198 ? 13.076 9.302 -1.088 1.00 41.97 198 MET A CA 1
ATOM 1538 C C . MET A 1 198 ? 13.482 10.025 -2.379 1.00 41.97 198 MET A C 1
ATOM 1540 O O . MET A 1 198 ? 13.675 11.233 -2.353 1.00 41.97 198 MET A O 1
ATOM 1544 N N . CYS A 1 199 ? 13.611 9.313 -3.503 1.00 48.19 199 CYS A N 1
ATOM 1545 C CA . CYS A 1 199 ? 13.911 9.911 -4.811 1.00 48.19 199 CYS A CA 1
ATOM 1546 C C . CYS A 1 199 ? 12.677 10.526 -5.505 1.00 48.19 199 CYS A C 1
ATOM 1548 O O . CYS A 1 199 ? 12.774 10.902 -6.665 1.00 48.19 199 CYS A O 1
ATOM 1550 N N . PHE A 1 200 ? 11.534 10.631 -4.814 1.00 41.97 200 PHE A N 1
ATOM 1551 C CA . PHE A 1 200 ? 10.300 11.264 -5.308 1.00 41.97 200 PHE A CA 1
ATOM 1552 C C . PHE A 1 200 ? 10.061 12.635 -4.665 1.00 41.97 200 PHE A C 1
ATOM 1554 O O . PHE A 1 200 ? 8.988 12.883 -4.109 1.00 41.97 200 PHE A O 1
ATOM 1561 N N . LEU A 1 201 ? 11.080 13.494 -4.705 1.00 32.06 201 LEU A N 1
ATOM 1562 C CA . LEU A 1 201 ? 10.960 14.924 -4.421 1.00 32.06 201 LEU A CA 1
ATOM 1563 C C . LEU A 1 201 ? 11.277 15.719 -5.680 1.00 32.06 201 LEU A C 1
ATOM 1565 O O . LEU A 1 201 ? 12.339 15.432 -6.272 1.00 32.06 201 LEU A O 1
#

pLDDT: mean 80.33, std 16.42, range [32.06, 96.88]

Radius of gyration: 27.22 Å; chains: 1; bounding box: 67×52×57 Å

Secondary structure (DSSP, 8-state):
---------HHHHHHHHHHHHS-SEETTTSS-HHHHHHHHHTTSEEEEEETTEEEEEETT----S-EEEE----GGGHHHHHHHHHSTTSSTTEEEE-HHHHTT--HHHHHHHHHHTTPPPPPP---TT-TT--HHHHHHHHH-TTTHHHHHHHHHHHHHH-TT--SSSSSS-TTT---------TTTGGGTS-TT-----

Foldseek 3Di:
DPPPPPDADPLLVQQQVCLVPVPWAAVPRGPDPVSQVVCVVVLQKDWDQDPNGITIHGNPCPDQQADEAEDADAPVVVVVVVVQCPDPQCDHRYHYDHVRVVVNHDPVNVQVVCVVVVHDRDDDPDDLLALLDDLVVLVVSCPDPVRNVVNQVVQVVVCVVPVQDDSYPPSDRSVPDDSVDPDCPPVGVVVVRPPVVPPPD

Sequence (201 aa):
MTRDALELTGAEIDTLIALIERGPLQHGEEPSKSGRDSLIQRGLAVSIVHKLEDGWTAATLAGVKAATNWIGYSTDEMGRALRAQGASKNKGKWQVGFPLIRLGLSRSNAIAIVEGMGWPTPPSSSCWMCPNHHMREWREIKNDPRDWPKVVQFDRELRRLDAHAWLTDQPVPIDQVDFSDAQEVLFGREAGSCESGMCFL

Organism: NCBI:txid2561932